Protein AF-E9HET6-F1 (afdb_monomer)

Solvent-accessible surface area (backbone atoms only — not comparable to full-atom values): 11158 Å² total; per-residue (Å²): 116,73,68,61,57,52,53,51,50,55,51,52,54,53,47,64,78,74,43,65,95,86,70,83,60,73,67,57,54,66,75,42,38,69,61,53,50,52,54,50,52,48,53,53,48,51,52,49,31,70,73,62,80,78,90,73,52,74,49,56,53,52,50,54,51,53,57,73,69,48,52,68,67,35,37,40,41,38,28,40,74,88,58,95,78,53,62,72,56,50,52,50,46,38,36,48,77,57,47,25,43,78,40,66,66,33,50,49,56,62,46,55,69,68,60,62,42,80,28,56,21,41,35,34,56,40,55,74,64,34,76,40,82,82,25,38,60,20,47,58,29,33,49,57,47,56,53,24,40,37,70,27,46,42,79,30,86,62,88,92,49,38,78,47,65,35,80,41,43,44,40,39,34,40,31,39,56,82,79,71,67,90,72,53,66,77,82,32,62,42,82,45,44,68,89,80,107

pLDDT: mean 85.09, std 13.13, range [46.31, 98.44]

Secondary structure (DSSP, 8-state):
-HHHHHHHHHHHHHHHHHS-TT--SHHHHHHSHHHHHHHHHHHHHHHHHHH------HHHHHHHHHHHS--TT-EEEEE-SS--SSHHHHHHHHHHHH-EEEE-S--HHHHHHH--TT-SEEEEEE-GGGGSTTHHHHHHHHHHHHHHHHTTEEEE-STT-EEEE-S---EEEEESS---GGGS-GGGEEEEETTT-

Foldseek 3Di:
DVVVVLLVVLLVVVCVVPDDPPDDDDVVCVVCVVVNVVSSVVSVLLVCLVPDDDDDDPLLVVVVVCLVVPDLQAEEEEEAQVDPLCPVVSVVCCVSHVQEDEDEQAAQVVCLVPDDLEGQEYEYEYEACLVDDPNVNSLLRVLVVLRCLSVQWGWDPPDPTGTGGHPHSRHYYYYHDDHDCVSDPVVHYDYDYSPVD

Mean predicted aligned error: 8.84 Å

Radius of gyration: 19.57 Å; Cα contacts (8 Å, |Δi|>4): 278; chains: 1; bounding box: 46×53×44 Å

Organism: Daphnia pulex (NCBI:txid6669)

Sequence (197 aa):
MKQGEQLLHAYEKVRSDTIPPNMTGNIDFMIYRERYQAVMNQALLENAKENYDLILHPWQKKVLNLLVDQGNRRVLWVWDYDGNSGKSELSKFLMMKRDFQLLSPGRTHDLCSIINPFAKGFIFDCARNSFSGSGIRRINAMYEILEDLKNKFLVSGKYKGCEKITLYNTVIVFANQLPNLDRLSLDRWDFFHTKLG

Nearest PDB structures (foldseek):
  8efy-assembly1_D  TM=5.143E-01  e=1.119E-03  Thermus thermophilus HB8
  6hyp-assembly1_A  TM=5.040E-01  e=8.115E-03  Saccharomyces cerevisiae
  8ptk-assembly1_f  TM=3.959E-01  e=6.739E-03  Homo sapiens
  7oar-assembly1_B  TM=4.556E-01  e=6.587E-01  Thermus oshimai
  7bil-assembly1_A  TM=3.995E-01  e=3.546E-01  Thermus oshimai JL-2

Structure (mmCIF, N/CA/C/O backbone):
data_AF-E9HET6-F1
#
_entry.id   AF-E9HET6-F1
#
loop_
_atom_site.group_PDB
_atom_site.id
_atom_site.type_symbol
_atom_site.label_atom_id
_atom_site.label_alt_id
_atom_site.label_comp_id
_atom_site.label_asym_id
_atom_site.label_entity_id
_atom_site.label_seq_id
_atom_site.pdbx_PDB_ins_code
_atom_site.Cartn_x
_atom_site.Cartn_y
_atom_site.Cartn_z
_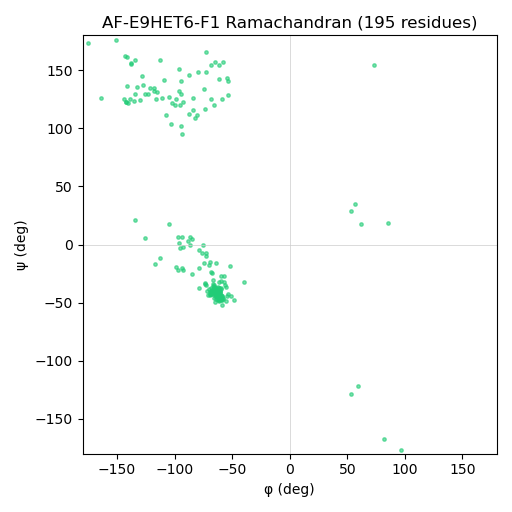atom_site.occupancy
_atom_site.B_iso_or_equiv
_atom_site.auth_seq_id
_atom_site.auth_comp_id
_atom_site.auth_asym_id
_atom_site.auth_atom_id
_atom_site.pdbx_PDB_model_num
ATOM 1 N N . MET A 1 1 ? -11.435 30.122 -10.054 1.00 47.03 1 MET A N 1
ATOM 2 C CA . MET A 1 1 ? -12.724 30.516 -9.441 1.00 47.03 1 MET A CA 1
ATOM 3 C C . MET A 1 1 ? -13.366 29.363 -8.668 1.00 47.03 1 MET A C 1
ATOM 5 O O . MET A 1 1 ? -13.474 29.504 -7.463 1.00 47.03 1 MET A O 1
ATOM 9 N N . LYS A 1 2 ? -13.635 28.193 -9.274 1.00 55.72 2 LYS A N 1
ATOM 10 C CA . LYS A 1 2 ? -14.336 27.061 -8.614 1.00 55.72 2 LYS A CA 1
ATOM 11 C C . LYS A 1 2 ? -13.718 26.517 -7.309 1.00 55.72 2 LYS A C 1
ATOM 13 O O . LYS A 1 2 ? -14.445 26.113 -6.413 1.00 55.72 2 LYS A O 1
ATOM 18 N N . GLN A 1 3 ? -12.390 26.504 -7.183 1.00 46.31 3 GLN A N 1
ATOM 19 C CA . GLN A 1 3 ? -11.716 25.915 -6.016 1.00 46.31 3 GLN A CA 1
ATOM 20 C C . GLN A 1 3 ? -11.863 26.778 -4.747 1.00 46.31 3 GLN A C 1
ATOM 22 O O . GLN A 1 3 ? -12.025 26.242 -3.661 1.00 46.31 3 GLN A O 1
ATOM 27 N N . GLY A 1 4 ? -11.871 28.112 -4.879 1.00 52.94 4 GLY A N 1
ATOM 28 C CA . GLY A 1 4 ? -12.039 29.026 -3.738 1.00 52.94 4 GLY A CA 1
ATOM 29 C C . GLY A 1 4 ? -13.451 28.991 -3.147 1.00 52.94 4 GLY A C 1
ATOM 30 O O . GLY A 1 4 ? -13.609 29.000 -1.932 1.00 52.94 4 GLY A O 1
ATOM 31 N N . GLU A 1 5 ? -14.466 28.869 -4.004 1.00 64.31 5 GLU A N 1
ATOM 32 C CA . GLU A 1 5 ? -15.874 28.755 -3.600 1.00 64.31 5 GLU A CA 1
ATOM 33 C C . GLU A 1 5 ? -16.154 27.433 -2.870 1.00 64.31 5 GLU A C 1
ATOM 35 O O . GLU A 1 5 ? -16.855 27.420 -1.863 1.00 64.31 5 GLU A O 1
ATOM 40 N N . GLN A 1 6 ? -15.547 26.327 -3.315 1.00 58.25 6 GLN A N 1
ATOM 41 C CA . GLN A 1 6 ? -15.666 25.027 -2.645 1.00 58.25 6 GLN A CA 1
ATOM 42 C C . GLN A 1 6 ? -15.002 25.010 -1.260 1.00 58.25 6 GLN A C 1
ATOM 44 O O . GLN A 1 6 ? -15.553 24.430 -0.325 1.00 58.25 6 GLN A O 1
ATOM 49 N N . LEU A 1 7 ? -13.849 25.670 -1.105 1.00 55.78 7 LEU A N 1
ATOM 50 C CA . LEU A 1 7 ? -13.169 25.790 0.191 1.00 55.78 7 LEU A CA 1
ATOM 51 C C . LEU A 1 7 ? -13.965 26.664 1.167 1.00 55.78 7 LEU A C 1
ATOM 53 O O . LEU A 1 7 ? -14.078 26.317 2.343 1.00 55.78 7 LEU A O 1
ATOM 57 N N . LEU A 1 8 ? -14.558 27.758 0.680 1.00 65.19 8 LEU A N 1
ATOM 58 C CA . LEU A 1 8 ? -15.444 28.607 1.477 1.00 65.19 8 LEU A CA 1
ATOM 59 C C . LEU A 1 8 ? -16.703 27.842 1.912 1.00 65.19 8 LEU A C 1
ATOM 61 O O . LEU A 1 8 ? -17.070 27.886 3.082 1.00 65.19 8 LEU A O 1
ATOM 65 N N . HIS A 1 9 ? -17.298 27.055 1.013 1.00 67.81 9 HIS A N 1
ATOM 66 C CA . HIS A 1 9 ? -18.464 26.229 1.323 1.00 67.81 9 HIS A CA 1
ATOM 67 C C . HIS A 1 9 ? -18.164 25.136 2.365 1.00 67.81 9 HIS A C 1
ATOM 69 O O . HIS A 1 9 ? -18.938 24.932 3.302 1.00 67.81 9 HIS A O 1
ATOM 75 N N . ALA A 1 10 ? -17.017 24.454 2.252 1.00 61.41 10 ALA A N 1
ATOM 76 C CA . ALA A 1 10 ? -16.576 23.477 3.248 1.00 61.41 10 ALA A CA 1
ATOM 77 C C . ALA A 1 10 ? -16.338 24.132 4.621 1.00 61.41 10 ALA A C 1
ATOM 79 O O . ALA A 1 10 ? -16.720 23.571 5.648 1.00 61.41 10 ALA A O 1
ATOM 80 N N . TYR A 1 11 ? -15.756 25.337 4.640 1.00 66.62 11 TYR A N 1
ATOM 81 C CA . TYR A 1 11 ? -15.575 26.133 5.854 1.00 66.62 11 TYR A CA 1
ATOM 82 C C . TYR A 1 11 ? -16.914 26.507 6.511 1.00 66.62 11 TYR A C 1
ATOM 84 O O . TYR A 1 11 ? -17.086 26.304 7.714 1.00 66.62 11 TYR A O 1
ATOM 92 N N . GLU A 1 12 ? -17.876 26.999 5.729 1.00 70.38 12 GLU A N 1
ATOM 93 C CA . GLU A 1 12 ? -19.199 27.402 6.218 1.00 70.38 12 GLU A CA 1
ATOM 94 C C . GLU A 1 12 ? -20.001 26.225 6.785 1.00 70.38 12 GLU A C 1
ATOM 96 O O . GLU A 1 12 ? -20.612 26.366 7.843 1.00 70.38 12 GLU A O 1
ATOM 101 N N . LYS A 1 13 ? -19.934 25.050 6.145 1.00 68.00 13 LYS A N 1
ATOM 102 C CA . LYS A 1 13 ? -20.611 23.830 6.612 1.00 68.00 13 LYS A CA 1
ATOM 103 C C . LYS A 1 13 ? -20.072 23.332 7.956 1.00 68.00 13 LYS A C 1
ATOM 105 O O . LYS A 1 13 ? -20.837 22.963 8.841 1.00 68.00 13 LYS A O 1
ATOM 110 N N . VAL A 1 14 ? -18.749 23.342 8.141 1.00 63.47 14 VAL A N 1
ATOM 111 C CA . VAL A 1 14 ? -18.151 22.973 9.438 1.00 63.47 14 VAL A CA 1
ATOM 112 C C . VAL A 1 14 ? -18.578 23.960 10.510 1.00 63.47 14 VAL A C 1
ATOM 114 O O . VAL A 1 14 ? -18.975 23.543 11.597 1.00 63.47 14 VAL A O 1
ATOM 117 N N . ARG A 1 15 ? -18.536 25.256 10.190 1.00 64.25 15 ARG A N 1
ATOM 118 C CA . ARG A 1 15 ? -18.934 26.319 11.106 1.00 64.25 15 ARG A CA 1
ATOM 119 C C . ARG A 1 15 ? -20.392 26.165 11.552 1.00 64.25 15 ARG A C 1
ATOM 121 O O . ARG A 1 15 ? -20.657 26.277 12.743 1.00 64.25 15 ARG A O 1
ATOM 128 N N . SER A 1 16 ? -21.317 25.861 10.639 1.00 67.25 16 SER A N 1
ATOM 129 C CA . SER A 1 16 ? -22.738 25.686 10.975 1.00 67.25 16 SER A CA 1
ATOM 130 C C . SER A 1 16 ? -23.024 24.445 11.823 1.00 67.25 16 SER A C 1
ATOM 132 O O . SER A 1 16 ? -23.869 24.505 12.710 1.00 67.25 16 SER A O 1
ATOM 134 N N . ASP A 1 17 ? -22.324 23.333 11.576 1.00 64.88 17 ASP A N 1
ATOM 135 C CA . ASP A 1 17 ? -22.573 22.063 12.275 1.00 64.88 17 ASP A CA 1
ATOM 136 C C . ASP A 1 17 ? -21.953 22.015 13.681 1.00 64.88 17 ASP A C 1
ATOM 138 O O . ASP A 1 17 ? -22.338 21.181 14.502 1.00 64.88 17 ASP A O 1
ATOM 142 N N . THR A 1 18 ? -20.957 22.862 13.964 1.00 58.03 18 THR A N 1
ATOM 143 C CA . THR A 1 18 ? -20.167 22.769 15.203 1.00 58.03 18 THR A CA 1
ATOM 144 C C . THR A 1 18 ? -20.283 23.971 16.126 1.00 58.03 18 THR A C 1
ATOM 146 O O . THR A 1 18 ? -19.960 23.835 17.307 1.00 58.03 18 THR A O 1
ATOM 149 N N . ILE A 1 19 ? -20.777 25.116 15.644 1.00 54.75 19 ILE A N 1
ATOM 150 C CA . ILE A 1 19 ? -20.776 26.363 16.408 1.00 54.75 19 ILE A CA 1
ATOM 151 C C . ILE A 1 19 ? -22.160 27.016 16.414 1.00 54.75 19 ILE A C 1
ATOM 153 O O . ILE A 1 19 ? -22.706 27.316 15.351 1.00 54.75 19 ILE A O 1
ATOM 157 N N . PRO A 1 20 ? -22.732 27.290 17.602 1.00 56.22 20 PRO A N 1
ATOM 158 C CA . PRO A 1 20 ? -23.945 28.086 17.731 1.00 56.22 20 PRO A CA 1
ATOM 159 C C . PRO A 1 20 ? -23.787 29.450 17.029 1.00 56.22 20 PRO A C 1
ATOM 161 O O . PRO A 1 20 ? -22.712 30.047 17.130 1.00 56.22 20 PRO A O 1
ATOM 164 N N . PRO A 1 21 ? -24.833 29.999 16.378 1.00 56.53 21 PRO A N 1
ATOM 165 C CA . PRO A 1 21 ? -24.760 31.219 15.549 1.00 56.53 21 PRO A CA 1
ATOM 166 C C . PRO A 1 21 ? -24.125 32.450 16.226 1.00 56.53 21 PRO A C 1
ATOM 168 O O . PRO A 1 21 ? -23.731 33.410 15.569 1.00 56.53 21 PRO A O 1
ATOM 171 N N . ASN A 1 22 ? -24.059 32.421 17.552 1.00 56.66 22 ASN A N 1
ATOM 172 C CA . ASN A 1 22 ? -23.651 33.463 18.478 1.00 56.66 22 ASN A CA 1
ATOM 173 C C . ASN A 1 22 ? -22.176 33.400 18.932 1.00 56.66 22 ASN A C 1
ATOM 175 O O . ASN A 1 22 ? -21.766 34.270 19.698 1.00 56.66 22 ASN A O 1
ATOM 179 N N . MET A 1 23 ? -21.354 32.450 18.462 1.00 53.19 23 MET A N 1
ATOM 180 C CA . MET A 1 23 ? -19.889 32.555 18.582 1.00 53.19 23 MET A CA 1
ATOM 181 C C . MET A 1 23 ? -19.281 33.054 17.263 1.00 53.19 23 MET A C 1
ATOM 183 O O . MET A 1 23 ? -19.421 32.434 16.209 1.00 53.19 23 MET A O 1
ATOM 187 N N . THR A 1 24 ? -18.595 34.198 17.305 1.00 53.47 24 THR A N 1
ATOM 188 C CA . THR A 1 24 ? -17.967 34.818 16.128 1.00 53.47 24 THR A CA 1
ATOM 189 C C . THR A 1 24 ? -16.461 34.989 16.305 1.00 53.47 24 THR A C 1
ATOM 191 O O . THR A 1 24 ? -16.015 35.554 17.301 1.00 53.47 24 THR A O 1
ATOM 194 N N . GLY A 1 25 ? -15.687 34.624 15.278 1.00 62.06 25 GLY A N 1
ATOM 195 C CA . GLY A 1 25 ? -14.307 35.089 15.085 1.00 62.06 25 GLY A CA 1
ATOM 196 C C . GLY A 1 25 ? -13.188 34.164 15.587 1.00 62.06 25 GLY A C 1
ATOM 197 O O . GLY A 1 25 ? -13.426 33.055 16.050 1.00 62.06 25 GLY A O 1
ATOM 198 N N . ASN A 1 26 ? -11.946 34.657 15.455 1.00 56.97 26 ASN A N 1
ATOM 199 C CA . ASN A 1 26 ? -10.644 33.970 15.596 1.00 56.97 26 ASN A CA 1
ATOM 200 C C . ASN A 1 26 ? -10.504 32.931 16.729 1.00 56.97 26 ASN A C 1
ATOM 202 O O . ASN A 1 26 ? -9.765 31.963 16.564 1.00 56.97 26 ASN A O 1
ATOM 206 N N . ILE A 1 27 ? -11.185 33.112 17.863 1.00 59.16 27 ILE A N 1
ATOM 207 C CA . ILE A 1 27 ? -11.117 32.199 19.019 1.00 59.16 27 ILE A CA 1
ATOM 208 C C . ILE A 1 27 ? -11.674 30.817 18.660 1.00 59.16 27 ILE A C 1
ATOM 210 O O . ILE A 1 27 ? -11.118 29.795 19.049 1.00 59.16 27 ILE A O 1
ATOM 214 N N . ASP A 1 28 ? -12.727 30.786 17.855 1.00 62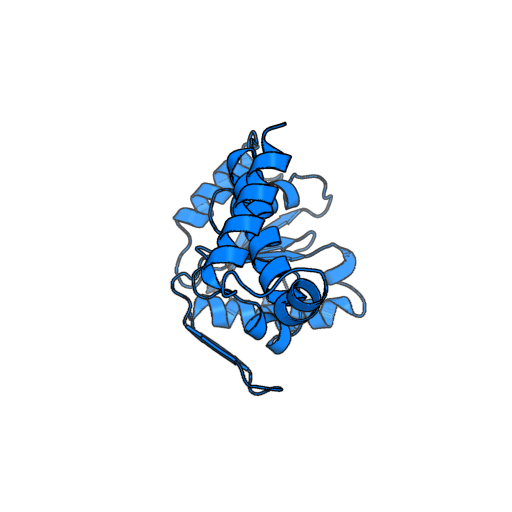.28 28 ASP A N 1
ATOM 215 C CA . ASP A 1 28 ? -13.378 29.557 17.432 1.00 62.28 28 ASP A CA 1
ATOM 216 C C . ASP A 1 28 ? -12.491 28.722 16.491 1.00 62.28 28 ASP A C 1
ATOM 218 O O . ASP A 1 28 ? -12.285 27.520 16.676 1.00 62.28 28 ASP A O 1
ATOM 222 N N . PHE A 1 29 ? -11.832 29.400 15.548 1.00 61.53 29 PHE A N 1
ATOM 223 C CA . PHE A 1 29 ? -10.811 28.782 14.706 1.00 61.53 29 PHE A CA 1
ATOM 224 C C . PHE A 1 29 ? -9.645 28.229 15.533 1.00 61.53 29 PHE A C 1
ATOM 226 O O . PHE A 1 29 ? -9.115 27.174 15.198 1.00 61.53 29 PHE A O 1
ATOM 233 N N . MET A 1 30 ? -9.240 28.909 16.612 1.00 64.25 30 MET A N 1
ATOM 234 C CA . MET A 1 30 ? -8.170 28.432 17.493 1.00 64.25 30 MET A CA 1
ATOM 235 C C . MET A 1 30 ? -8.580 27.189 18.291 1.00 64.25 30 MET A C 1
ATOM 237 O O . MET A 1 30 ? -7.770 26.272 18.409 1.00 64.25 30 MET A O 1
ATOM 241 N N . ILE A 1 31 ? -9.816 27.136 18.797 1.00 71.25 31 ILE A N 1
ATOM 242 C CA . ILE A 1 31 ? -10.327 26.000 19.581 1.00 71.25 31 ILE A CA 1
ATOM 243 C C . ILE A 1 31 ? -10.510 24.758 18.700 1.00 71.25 31 ILE A C 1
ATOM 245 O O . ILE A 1 31 ? -10.117 23.662 19.093 1.00 71.25 31 ILE A O 1
ATOM 249 N N . TYR A 1 32 ? -11.047 24.913 17.488 1.00 72.69 32 TYR A N 1
ATOM 250 C CA . TYR A 1 32 ? -11.360 23.783 16.602 1.00 72.69 32 TYR A CA 1
ATOM 251 C C . TYR A 1 32 ? -10.378 23.612 15.441 1.00 72.69 32 TYR A C 1
ATOM 253 O O . TYR A 1 32 ? -10.682 22.925 14.462 1.00 72.69 32 TYR A O 1
ATOM 261 N N . ARG A 1 33 ? -9.190 24.219 15.536 1.00 75.25 33 ARG A N 1
ATOM 262 C CA . ARG A 1 33 ? -8.205 24.308 14.449 1.00 75.25 33 ARG A CA 1
ATOM 263 C C . ARG A 1 33 ? -7.937 22.974 13.760 1.00 75.25 33 ARG A C 1
ATOM 265 O O . ARG A 1 33 ? -7.953 22.909 12.536 1.00 75.25 33 ARG A O 1
ATOM 272 N N . GLU A 1 34 ? -7.703 21.918 14.534 1.00 73.44 34 GLU A N 1
ATOM 273 C CA . GLU A 1 34 ? -7.386 20.587 14.002 1.00 73.44 34 GLU A CA 1
ATOM 274 C C . GLU A 1 34 ? -8.556 19.989 13.215 1.00 73.44 34 GLU A C 1
ATOM 276 O O . GLU A 1 34 ? -8.362 19.426 12.138 1.00 73.44 34 GLU A O 1
ATOM 281 N N . ARG A 1 35 ? -9.789 20.167 13.704 1.00 71.19 35 ARG A N 1
ATOM 282 C CA . ARG A 1 35 ? -11.001 19.683 13.034 1.00 71.19 35 ARG A CA 1
ATOM 283 C C . ARG A 1 35 ? -11.261 20.458 11.744 1.00 71.19 35 ARG A C 1
ATOM 285 O O . ARG A 1 35 ? -11.544 19.845 10.717 1.00 71.19 35 ARG A O 1
ATOM 292 N N . TYR A 1 36 ? -11.091 21.780 11.777 1.00 70.19 36 TYR A N 1
ATOM 293 C CA . TYR A 1 36 ? -11.155 22.622 10.582 1.00 70.19 36 TYR A CA 1
ATOM 294 C C . TYR A 1 36 ? -10.108 22.210 9.545 1.00 70.19 36 TYR A C 1
ATOM 296 O O . TYR A 1 36 ? -10.438 22.037 8.374 1.00 70.19 36 TYR A O 1
ATOM 304 N N . GLN A 1 37 ? -8.859 22.001 9.969 1.00 74.50 37 GLN A N 1
ATOM 305 C CA . GLN A 1 37 ? -7.787 21.535 9.091 1.00 74.50 37 GLN A CA 1
ATOM 306 C C . GLN A 1 37 ? -8.103 20.164 8.488 1.00 74.50 37 GLN A C 1
ATOM 308 O O . GLN A 1 37 ? -7.892 19.975 7.294 1.00 74.50 37 GLN A O 1
ATOM 313 N N . ALA A 1 38 ? -8.637 19.226 9.273 1.00 73.88 38 ALA A N 1
ATOM 314 C CA . ALA A 1 38 ? -8.995 17.898 8.788 1.00 73.88 38 ALA A CA 1
ATOM 315 C C . ALA A 1 38 ? -10.072 17.955 7.693 1.00 73.88 38 ALA A C 1
ATOM 317 O O . ALA A 1 38 ? -9.880 17.376 6.625 1.00 73.88 38 ALA A O 1
ATOM 318 N N . VAL A 1 39 ? -11.161 18.699 7.916 1.00 75.44 39 VAL A N 1
ATOM 319 C CA . VAL A 1 39 ? -12.237 18.827 6.919 1.00 75.44 39 VAL A CA 1
ATOM 320 C C . VAL A 1 39 ? -11.765 19.589 5.683 1.00 75.44 39 VAL A C 1
ATOM 322 O O . VAL A 1 39 ? -12.062 19.183 4.563 1.00 75.44 39 VAL A O 1
ATOM 325 N N . MET A 1 40 ? -10.975 20.650 5.860 1.00 73.25 40 MET A N 1
ATOM 326 C CA . MET A 1 40 ? -10.415 21.404 4.738 1.00 73.25 40 MET A CA 1
ATOM 327 C C . MET A 1 40 ? -9.483 20.537 3.884 1.00 73.25 40 MET A C 1
ATOM 329 O O . MET A 1 40 ? -9.594 20.521 2.660 1.00 73.25 40 MET A O 1
ATOM 333 N N . ASN A 1 41 ? -8.597 19.769 4.522 1.00 76.44 41 ASN A N 1
ATOM 334 C CA . ASN A 1 41 ? -7.722 18.825 3.832 1.00 76.44 41 ASN A CA 1
ATOM 335 C C . ASN A 1 41 ? -8.526 17.746 3.101 1.00 76.44 41 ASN A C 1
ATOM 337 O O . ASN A 1 41 ? -8.150 17.352 1.999 1.00 76.44 41 ASN A O 1
ATOM 341 N N . GLN A 1 42 ? -9.637 17.290 3.684 1.00 77.31 42 GLN A N 1
ATOM 342 C CA . GLN A 1 42 ? -10.528 16.335 3.042 1.00 77.31 42 GLN A CA 1
ATOM 343 C C . GLN A 1 42 ? -11.212 16.931 1.803 1.00 77.31 42 GLN A C 1
ATOM 345 O O . GLN A 1 42 ? -11.173 16.305 0.748 1.00 77.31 42 GLN A O 1
ATOM 350 N N . ALA A 1 43 ? -11.740 18.154 1.881 1.00 74.62 43 ALA A N 1
ATOM 351 C CA . ALA A 1 43 ? -12.341 18.842 0.735 1.00 74.62 43 ALA A CA 1
ATOM 352 C C . ALA A 1 43 ? -11.316 19.117 -0.384 1.00 74.62 43 ALA A C 1
ATOM 354 O O . ALA A 1 43 ? -11.598 18.904 -1.563 1.00 74.62 43 ALA A O 1
ATOM 355 N N . LEU A 1 44 ? -10.095 19.535 -0.023 1.00 75.19 44 LEU A N 1
ATOM 356 C CA . LEU A 1 44 ? -8.980 19.689 -0.966 1.00 75.19 44 LEU A CA 1
ATOM 357 C C . LEU A 1 44 ? -8.638 18.365 -1.652 1.00 75.19 44 LEU A C 1
ATOM 359 O O . LEU A 1 44 ? -8.416 18.336 -2.863 1.00 75.19 44 LEU A O 1
ATOM 363 N N . LEU A 1 45 ? -8.604 17.272 -0.886 1.00 77.62 45 LEU A N 1
ATOM 364 C CA . LEU A 1 45 ? -8.348 15.943 -1.419 1.00 77.62 45 LEU A CA 1
ATOM 365 C C . LEU A 1 45 ? -9.467 15.513 -2.371 1.00 77.62 45 LEU A C 1
ATOM 367 O O . LEU A 1 45 ? -9.161 15.057 -3.464 1.00 77.62 45 LEU A O 1
ATOM 371 N N . GLU A 1 46 ? -10.735 15.687 -2.005 1.00 79.12 46 GLU A N 1
ATOM 372 C CA . GLU A 1 46 ? -11.893 15.362 -2.849 1.00 79.12 46 GLU A CA 1
ATOM 373 C C . GLU A 1 46 ? -11.874 16.149 -4.168 1.00 79.12 46 GLU A C 1
ATOM 375 O O . GLU A 1 46 ? -11.974 15.551 -5.239 1.00 79.12 46 GLU A O 1
ATOM 380 N N . ASN A 1 47 ? -11.605 17.457 -4.125 1.00 76.50 47 ASN A N 1
ATOM 381 C CA . ASN A 1 47 ? -11.437 18.261 -5.337 1.00 76.50 47 ASN A CA 1
ATOM 382 C C . ASN A 1 47 ? -10.252 17.778 -6.197 1.00 76.50 47 ASN A C 1
ATOM 384 O O . ASN A 1 47 ? -10.357 17.696 -7.425 1.00 76.50 47 ASN A O 1
ATOM 388 N N . ALA A 1 48 ? -9.124 17.424 -5.572 1.00 77.50 48 ALA A N 1
ATOM 389 C CA . ALA A 1 48 ? -7.982 16.862 -6.286 1.00 77.50 48 ALA A CA 1
ATOM 390 C C . ALA A 1 48 ? -8.328 15.505 -6.921 1.00 77.50 48 ALA A C 1
ATOM 392 O O . ALA A 1 48 ? -7.930 15.251 -8.056 1.00 77.50 48 ALA A O 1
ATOM 393 N N . LYS A 1 49 ? -9.106 14.658 -6.232 1.00 79.81 49 LYS A N 1
ATOM 394 C CA . LYS A 1 49 ? -9.606 13.383 -6.762 1.00 79.81 49 LYS A CA 1
ATOM 395 C C . LYS A 1 49 ? -10.479 13.596 -7.990 1.00 79.81 49 LYS A C 1
ATOM 397 O O . LYS A 1 49 ? -10.285 12.890 -8.978 1.00 79.81 49 LYS A O 1
ATOM 402 N N . GLU A 1 50 ? -11.410 14.547 -7.960 1.00 78.44 50 GLU A N 1
ATOM 403 C CA . GLU A 1 50 ? -12.305 14.845 -9.086 1.00 78.44 50 GLU A CA 1
ATOM 404 C C . GLU A 1 50 ? -11.520 15.251 -10.339 1.00 78.44 50 GLU A C 1
ATOM 406 O O . GLU A 1 50 ? -11.721 14.668 -11.405 1.00 78.44 50 GLU A O 1
ATOM 411 N N . ASN A 1 51 ? -10.557 16.164 -10.192 1.00 76.94 51 ASN A N 1
ATOM 412 C CA . ASN A 1 51 ? -9.816 16.753 -11.312 1.00 76.94 51 ASN A CA 1
ATOM 413 C C . ASN A 1 51 ? -8.580 15.950 -11.758 1.00 76.94 51 ASN A C 1
ATOM 415 O O . ASN A 1 51 ? -7.884 16.360 -12.684 1.00 76.94 51 ASN A O 1
ATOM 419 N N . TYR A 1 52 ? -8.273 14.824 -11.108 1.00 78.75 52 TYR A N 1
ATOM 420 C CA . TYR A 1 52 ? -7.121 14.005 -11.479 1.00 78.75 52 TYR A CA 1
ATOM 421 C C . TYR A 1 52 ? -7.398 13.244 -12.783 1.00 78.75 52 TYR A C 1
ATOM 423 O O . TYR A 1 52 ? -8.280 12.389 -12.815 1.00 78.75 52 TYR A O 1
ATOM 431 N N . ASP A 1 53 ? -6.638 13.515 -13.839 1.00 79.12 53 ASP A N 1
ATOM 432 C CA . ASP A 1 53 ? -6.666 12.738 -15.079 1.00 79.12 53 ASP A CA 1
ATOM 433 C C . ASP A 1 53 ? -5.259 12.209 -15.373 1.00 79.12 53 ASP A C 1
ATOM 435 O O . ASP A 1 53 ? -4.276 12.947 -15.281 1.00 79.12 53 ASP A O 1
ATOM 439 N N . LEU A 1 54 ? -5.147 10.908 -15.642 1.00 82.69 54 LEU A N 1
ATOM 440 C CA . LEU A 1 54 ? -3.867 10.240 -15.871 1.00 82.69 54 LEU A CA 1
ATOM 441 C C . LEU A 1 54 ? -4.012 9.188 -16.967 1.00 82.69 54 LEU A C 1
ATOM 443 O O . LEU A 1 54 ? -4.767 8.221 -16.836 1.00 82.69 54 LEU A O 1
ATOM 447 N N . ILE A 1 55 ? -3.197 9.329 -18.010 1.00 88.38 55 ILE A N 1
ATOM 448 C CA . ILE A 1 55 ? -3.047 8.312 -19.047 1.00 88.38 55 ILE A CA 1
ATOM 449 C C . ILE A 1 55 ? -2.067 7.254 -18.541 1.00 88.38 55 ILE A C 1
ATOM 451 O O . ILE A 1 55 ? -0.868 7.494 -18.436 1.00 88.38 55 ILE A O 1
ATOM 455 N N . LEU A 1 56 ? -2.589 6.068 -18.236 1.00 90.31 56 LEU A N 1
ATOM 456 C CA . LEU A 1 56 ? -1.784 4.975 -17.699 1.00 90.31 56 LEU A CA 1
ATOM 457 C C . LEU A 1 56 ? -0.895 4.327 -18.765 1.00 90.31 56 LEU A C 1
ATOM 459 O O . LEU A 1 56 ? -1.370 3.925 -19.835 1.00 90.31 56 LEU A O 1
ATOM 463 N N . HIS A 1 57 ? 0.371 4.113 -18.415 1.00 91.38 57 HIS A N 1
ATOM 464 C CA . HIS A 1 57 ? 1.297 3.286 -19.178 1.00 91.38 57 HIS A CA 1
ATOM 465 C C . HIS A 1 57 ? 0.806 1.829 -19.273 1.00 91.38 57 HIS A C 1
ATOM 467 O O . HIS A 1 57 ? 0.108 1.341 -18.377 1.00 91.38 57 HIS A O 1
ATOM 473 N N . PRO A 1 58 ? 1.210 1.075 -20.314 1.00 93.81 58 PRO A N 1
ATOM 474 C CA . PRO A 1 58 ? 0.792 -0.318 -20.486 1.00 93.81 58 PRO A CA 1
ATOM 475 C C . PRO A 1 58 ? 1.068 -1.208 -19.267 1.00 93.81 58 PRO A C 1
ATOM 477 O O . PRO A 1 58 ? 0.202 -1.974 -18.850 1.00 93.81 58 PRO A O 1
ATOM 480 N N . TRP A 1 59 ? 2.246 -1.072 -18.651 1.00 94.69 59 TRP A N 1
ATOM 481 C CA . TRP A 1 59 ? 2.609 -1.851 -17.466 1.00 94.69 59 TRP A CA 1
ATOM 482 C C . TRP A 1 59 ? 1.744 -1.485 -16.248 1.00 94.69 59 TRP A C 1
ATOM 484 O O . TRP A 1 59 ? 1.366 -2.366 -15.481 1.00 94.69 59 TRP A O 1
ATOM 494 N N . GLN A 1 60 ? 1.360 -0.210 -16.095 1.00 95.38 60 GLN A N 1
ATOM 495 C CA . GLN A 1 60 ? 0.487 0.233 -15.003 1.00 95.38 60 GLN A CA 1
ATOM 496 C C . GLN A 1 60 ? -0.896 -0.414 -15.128 1.00 95.38 60 GLN A C 1
ATOM 498 O O . GLN A 1 60 ? -1.452 -0.857 -14.129 1.00 95.38 60 GLN A O 1
ATOM 503 N N . LYS A 1 61 ? -1.427 -0.549 -16.354 1.00 94.56 61 LYS A N 1
ATOM 504 C CA . LYS A 1 61 ? -2.685 -1.273 -16.611 1.00 94.56 61 LYS A CA 1
ATOM 505 C C . LYS A 1 61 ? -2.586 -2.751 -16.224 1.00 94.56 61 LYS A C 1
ATOM 507 O O . LYS A 1 61 ? -3.498 -3.261 -15.583 1.00 94.56 61 LYS A O 1
ATOM 512 N N . LYS A 1 62 ? -1.473 -3.421 -16.553 1.00 95.94 62 LYS A N 1
ATOM 513 C CA . LYS A 1 62 ? -1.220 -4.806 -16.111 1.00 95.94 62 LYS A CA 1
ATOM 514 C C . LYS A 1 62 ? -1.238 -4.910 -14.583 1.00 95.94 62 LYS A C 1
ATOM 516 O O . LYS A 1 62 ? -1.928 -5.766 -14.043 1.00 95.94 62 LYS A O 1
ATOM 521 N N . VAL A 1 63 ? -0.548 -4.001 -13.893 1.00 97.00 63 VAL A N 1
ATOM 522 C CA . VAL A 1 63 ? -0.535 -3.947 -12.422 1.00 97.00 63 VAL A CA 1
ATOM 523 C C . VAL A 1 63 ? -1.933 -3.723 -11.848 1.00 97.00 63 VAL A C 1
ATOM 525 O O . VAL A 1 63 ? -2.279 -4.365 -10.864 1.00 97.00 63 VAL A O 1
ATOM 528 N N . LEU A 1 64 ? -2.764 -2.873 -12.459 1.00 95.88 64 LEU A N 1
ATOM 529 C CA . LEU A 1 64 ? -4.150 -2.704 -12.012 1.00 95.88 64 LEU A CA 1
ATOM 530 C C . LEU A 1 64 ? -4.954 -4.005 -12.094 1.00 95.88 64 LEU A C 1
ATOM 532 O O . LEU A 1 64 ? -5.689 -4.302 -11.158 1.00 95.88 64 LEU A O 1
ATOM 536 N N . ASN A 1 65 ? -4.786 -4.789 -13.160 1.00 95.44 65 ASN A N 1
ATOM 537 C CA . ASN A 1 65 ? -5.446 -6.092 -13.275 1.00 95.44 65 ASN A CA 1
ATOM 538 C C . ASN A 1 65 ? -4.940 -7.061 -12.194 1.00 95.44 65 ASN A C 1
ATOM 540 O O . ASN A 1 65 ? -5.743 -7.673 -11.500 1.00 95.44 65 ASN A O 1
ATOM 544 N N . LEU A 1 66 ? -3.623 -7.106 -11.959 1.00 96.62 66 LEU A N 1
ATOM 545 C CA . LEU A 1 66 ? -3.035 -7.916 -10.885 1.00 96.62 66 LEU A CA 1
ATOM 546 C C . LEU A 1 66 ? -3.552 -7.531 -9.491 1.00 96.62 66 LEU A C 1
ATOM 548 O O . LEU A 1 66 ? -3.631 -8.386 -8.617 1.00 96.62 66 LEU A O 1
ATOM 552 N N . LEU A 1 67 ? -3.898 -6.259 -9.261 1.00 96.56 67 LEU A N 1
ATOM 553 C CA . LEU A 1 67 ? -4.488 -5.817 -7.994 1.00 96.56 67 LEU A CA 1
ATOM 554 C C . LEU A 1 67 ? -5.942 -6.248 -7.823 1.00 96.56 67 LEU A C 1
ATOM 556 O O . LEU A 1 67 ? -6.352 -6.505 -6.693 1.00 96.56 67 LEU A O 1
ATOM 560 N N . VAL A 1 68 ? -6.708 -6.310 -8.914 1.00 93.31 68 VAL A N 1
ATOM 561 C CA . VAL A 1 68 ? -8.086 -6.824 -8.902 1.00 93.31 68 VAL A CA 1
ATOM 562 C C . VAL A 1 68 ? -8.084 -8.319 -8.592 1.00 93.31 6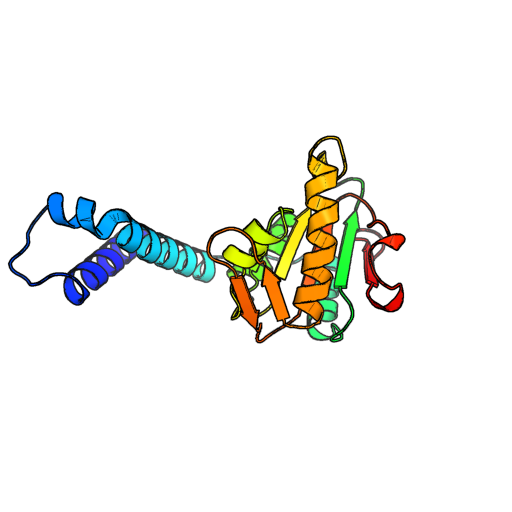8 VAL A C 1
ATOM 564 O O . VAL A 1 68 ? -8.855 -8.763 -7.746 1.00 93.31 68 VAL A O 1
ATOM 567 N N . ASP A 1 69 ? -7.160 -9.061 -9.201 1.00 93.06 69 ASP A N 1
ATOM 568 C CA . ASP A 1 69 ? -7.033 -10.513 -9.033 1.00 93.06 69 ASP A CA 1
ATOM 569 C C . ASP A 1 69 ? -6.168 -10.909 -7.823 1.00 93.06 69 ASP A C 1
ATOM 571 O O . ASP A 1 69 ? -5.850 -12.086 -7.624 1.00 93.06 69 ASP A O 1
ATOM 575 N N . GLN A 1 70 ? -5.751 -9.939 -7.002 1.00 95.69 70 GLN A N 1
ATOM 576 C CA . GLN A 1 70 ? -4.817 -10.196 -5.916 1.00 95.69 70 GLN A CA 1
ATOM 577 C C . GLN A 1 70 ? -5.441 -11.116 -4.860 1.00 95.69 70 GLN A C 1
ATOM 579 O O . GLN A 1 70 ? -6.412 -10.771 -4.188 1.00 95.69 70 GLN A O 1
ATOM 584 N N . GLY A 1 71 ? -4.815 -12.274 -4.650 1.00 91.44 71 GLY A N 1
ATOM 585 C CA . GLY A 1 71 ? -5.237 -13.220 -3.625 1.00 91.44 71 GLY A CA 1
ATOM 586 C C . GLY A 1 71 ? -5.078 -12.685 -2.195 1.00 91.44 71 GLY A C 1
ATOM 587 O O . GLY A 1 71 ? -4.222 -11.848 -1.894 1.00 91.44 71 GLY A O 1
ATOM 588 N N . ASN A 1 72 ? -5.846 -13.261 -1.265 1.00 92.81 72 ASN A N 1
ATOM 589 C CA . ASN A 1 72 ? -5.875 -12.847 0.145 1.00 92.81 72 ASN A CA 1
ATOM 590 C C . ASN A 1 72 ? -4.510 -12.900 0.854 1.00 92.81 72 ASN A C 1
ATOM 592 O O . ASN A 1 72 ? -4.289 -12.158 1.805 1.00 92.81 72 ASN A O 1
ATOM 596 N N . ARG A 1 73 ? -3.595 -13.773 0.410 1.00 94.69 73 ARG A N 1
ATOM 597 C CA . ARG A 1 73 ? -2.286 -13.984 1.053 1.00 94.69 73 ARG A CA 1
ATOM 598 C C . ARG A 1 73 ? -1.143 -13.198 0.413 1.00 94.69 73 ARG A C 1
ATOM 600 O O . ARG A 1 73 ? -0.142 -12.960 1.083 1.00 94.69 73 ARG A O 1
ATOM 607 N N . ARG A 1 74 ? -1.286 -12.793 -0.852 1.00 96.69 74 ARG A N 1
ATOM 608 C CA . ARG A 1 74 ? -0.172 -12.300 -1.673 1.00 96.69 74 ARG A CA 1
ATOM 609 C C . ARG A 1 74 ? -0.068 -10.788 -1.680 1.00 96.69 74 ARG A C 1
ATOM 611 O O . ARG A 1 74 ? -1.059 -10.101 -1.904 1.00 96.69 74 ARG A O 1
ATOM 618 N N . VAL A 1 75 ? 1.131 -10.273 -1.469 1.00 97.75 75 VAL A N 1
ATOM 619 C CA . VAL A 1 75 ? 1.516 -8.874 -1.634 1.00 97.75 75 VAL A CA 1
ATOM 620 C C . VAL A 1 75 ? 2.110 -8.705 -3.028 1.00 97.75 75 VAL A C 1
ATOM 622 O O . VAL A 1 75 ? 3.018 -9.444 -3.405 1.00 97.75 75 VAL A O 1
ATOM 625 N N . LEU A 1 76 ? 1.627 -7.712 -3.777 1.00 98.25 76 LEU A N 1
ATOM 626 C CA . LEU A 1 76 ? 2.203 -7.373 -5.076 1.00 98.25 76 LEU A CA 1
ATOM 627 C C . LEU A 1 76 ? 3.400 -6.440 -4.879 1.00 98.25 76 LEU A C 1
ATOM 629 O O . LEU A 1 76 ? 3.245 -5.307 -4.424 1.00 98.25 76 LEU A O 1
ATOM 633 N N . TRP A 1 77 ? 4.590 -6.903 -5.244 1.00 97.75 77 TRP A N 1
ATOM 634 C CA . TRP A 1 77 ? 5.827 -6.136 -5.193 1.00 97.75 77 TRP A CA 1
ATOM 635 C C . TRP A 1 77 ? 6.225 -5.664 -6.592 1.00 97.75 77 TRP A C 1
ATOM 637 O O . TRP A 1 77 ? 6.743 -6.425 -7.414 1.00 97.75 77 TRP A O 1
ATOM 647 N N . VAL A 1 78 ? 5.992 -4.382 -6.860 1.00 97.44 78 VAL A N 1
ATOM 648 C CA . VAL A 1 78 ? 6.350 -3.726 -8.117 1.00 97.44 78 VAL A CA 1
ATOM 649 C C . VAL A 1 78 ? 7.700 -3.037 -7.970 1.00 97.44 78 VAL A C 1
ATOM 651 O O . VAL A 1 78 ? 7.858 -2.122 -7.156 1.00 97.44 78 VAL A O 1
ATOM 654 N N . TRP A 1 79 ? 8.676 -3.425 -8.788 1.00 95.19 79 TRP A N 1
ATOM 655 C CA . TRP A 1 79 ? 10.039 -2.921 -8.646 1.00 95.19 79 TRP A CA 1
ATOM 656 C C . TRP A 1 79 ? 10.728 -2.571 -9.967 1.00 95.19 79 TRP A C 1
ATOM 658 O O . TRP A 1 79 ? 10.338 -3.032 -11.038 1.00 95.19 79 TRP A O 1
ATOM 668 N N . ASP A 1 80 ? 11.723 -1.685 -9.864 1.00 92.81 80 ASP A N 1
ATOM 669 C CA . ASP A 1 80 ? 12.619 -1.269 -10.954 1.00 92.81 80 ASP A CA 1
ATOM 670 C C . ASP A 1 80 ? 13.850 -0.563 -10.380 1.00 92.81 80 ASP A C 1
ATOM 672 O O . ASP A 1 80 ? 13.696 0.413 -9.640 1.00 92.81 80 ASP A O 1
ATOM 676 N N . TYR A 1 81 ? 15.046 -1.022 -10.738 1.00 88.25 81 TYR A N 1
ATOM 677 C CA . TYR A 1 81 ? 16.304 -0.460 -10.251 1.00 88.25 81 TYR A CA 1
ATOM 678 C C . TYR A 1 81 ? 16.561 0.974 -10.737 1.00 88.25 81 TYR A C 1
ATOM 680 O O . TYR A 1 81 ? 16.993 1.829 -9.952 1.00 88.25 81 TYR A O 1
ATOM 688 N N . ASP A 1 82 ? 16.258 1.257 -12.004 1.00 87.12 82 ASP A N 1
ATOM 689 C CA . ASP A 1 82 ? 16.664 2.498 -12.670 1.00 87.12 82 ASP A CA 1
ATOM 690 C C . ASP A 1 82 ? 15.837 3.694 -12.185 1.00 87.12 82 ASP A C 1
ATOM 692 O O . ASP A 1 82 ? 16.349 4.806 -12.032 1.00 87.12 82 ASP A O 1
ATOM 696 N N . GLY A 1 83 ? 14.568 3.446 -11.853 1.00 85.50 83 GLY A N 1
ATOM 697 C CA . GLY A 1 83 ? 13.607 4.479 -11.481 1.00 85.50 83 GLY A CA 1
ATOM 698 C C . GLY A 1 83 ? 12.979 5.163 -12.699 1.00 85.50 83 GLY A C 1
ATOM 699 O O . GLY A 1 83 ? 13.051 4.668 -13.819 1.00 85.50 83 GLY A O 1
ATOM 700 N N . ASN A 1 84 ? 12.301 6.291 -12.460 1.00 86.19 84 ASN A N 1
ATOM 701 C CA . ASN A 1 84 ? 11.579 7.066 -13.483 1.00 86.19 84 ASN A CA 1
ATOM 702 C C . ASN A 1 84 ? 10.569 6.258 -14.331 1.00 86.19 84 ASN A C 1
ATOM 704 O O . ASN A 1 84 ? 10.301 6.572 -15.483 1.00 86.19 84 ASN A O 1
ATOM 708 N N . SER A 1 85 ? 9.999 5.197 -13.763 1.00 88.44 85 SER A N 1
ATOM 709 C CA . SER A 1 85 ? 9.082 4.303 -14.476 1.00 88.44 85 SER A CA 1
ATOM 710 C C . SER A 1 85 ? 7.604 4.672 -14.336 1.00 88.44 85 SER A C 1
ATOM 712 O O . SER A 1 85 ? 6.756 3.982 -14.894 1.00 88.44 85 SER A O 1
ATOM 714 N N . GLY A 1 86 ? 7.281 5.716 -13.562 1.00 90.38 86 GLY A N 1
ATOM 715 C CA . GLY A 1 86 ? 5.900 6.108 -13.252 1.00 90.38 86 GLY A CA 1
ATOM 716 C C . GLY A 1 86 ? 5.278 5.370 -12.054 1.00 90.38 86 GLY A C 1
ATOM 717 O O . GLY A 1 86 ? 4.058 5.354 -11.908 1.00 90.38 86 GLY A O 1
ATOM 718 N N . LYS A 1 87 ? 6.077 4.740 -11.173 1.00 93.44 87 LYS A N 1
ATOM 719 C CA . LYS A 1 87 ? 5.566 4.080 -9.946 1.00 93.44 87 LYS A CA 1
ATOM 720 C C . LYS A 1 87 ? 4.814 5.053 -9.036 1.00 93.44 87 LYS A C 1
ATOM 722 O O . LYS A 1 87 ? 3.662 4.808 -8.703 1.00 93.44 87 LYS A O 1
ATOM 727 N N . SER A 1 88 ? 5.426 6.190 -8.705 1.00 92.00 88 SER A N 1
ATOM 728 C CA . SER A 1 88 ? 4.796 7.190 -7.834 1.00 92.00 88 SER A CA 1
ATOM 729 C C . SER A 1 88 ? 3.577 7.866 -8.478 1.00 92.00 88 SER A C 1
ATOM 731 O O . SER A 1 88 ? 2.689 8.324 -7.764 1.00 92.00 88 SER A O 1
ATOM 733 N N . GLU A 1 89 ? 3.489 7.911 -9.811 1.00 92.88 89 GLU A N 1
ATOM 734 C CA . GLU A 1 89 ? 2.273 8.354 -10.510 1.00 92.88 89 GLU A CA 1
ATOM 735 C C . GLU A 1 89 ? 1.142 7.341 -10.344 1.00 92.88 89 GLU A C 1
ATOM 737 O O . GLU A 1 89 ? 0.027 7.725 -9.993 1.00 92.88 89 GLU A O 1
ATOM 742 N N . LEU A 1 90 ? 1.438 6.044 -10.483 1.00 95.06 90 LEU A N 1
ATOM 743 C CA . LEU A 1 90 ? 0.460 4.993 -10.215 1.00 95.06 90 LEU A CA 1
ATOM 744 C C . LEU A 1 90 ? 0.019 4.986 -8.742 1.00 95.06 90 LEU A C 1
ATOM 746 O O . LEU A 1 90 ? -1.171 4.834 -8.472 1.00 95.06 90 LEU A O 1
ATOM 750 N N . SER A 1 91 ? 0.931 5.222 -7.791 1.00 95.25 91 SER A N 1
ATOM 751 C CA . SER A 1 91 ? 0.586 5.393 -6.371 1.00 95.25 91 SER A CA 1
ATOM 752 C C . SER A 1 91 ? -0.450 6.502 -6.167 1.00 95.25 91 SER A C 1
ATOM 754 O O . SER A 1 91 ? -1.463 6.303 -5.494 1.00 95.25 91 SER A O 1
ATOM 756 N N . LYS A 1 92 ? -0.223 7.671 -6.782 1.00 92.75 92 LYS A N 1
ATOM 757 C CA . LYS A 1 92 ? -1.149 8.811 -6.717 1.00 92.75 92 LYS A CA 1
ATOM 758 C C . LYS A 1 92 ? -2.480 8.481 -7.382 1.00 92.75 92 LYS A C 1
ATOM 760 O O . LYS A 1 92 ? -3.518 8.782 -6.805 1.00 92.75 92 LYS A O 1
ATOM 765 N N . PHE A 1 93 ? -2.469 7.817 -8.536 1.00 94.44 93 PHE A N 1
ATOM 766 C CA . PHE A 1 93 ? -3.689 7.376 -9.209 1.00 94.44 93 PHE A CA 1
ATOM 767 C C . PHE A 1 93 ? -4.530 6.442 -8.334 1.00 94.44 93 PHE A C 1
ATOM 769 O O . PHE A 1 93 ? -5.729 6.663 -8.180 1.00 94.44 93 PHE A O 1
ATOM 776 N N . LEU A 1 94 ? -3.916 5.427 -7.721 1.00 95.31 94 LEU A N 1
ATOM 777 C CA . LEU A 1 94 ? -4.610 4.494 -6.832 1.00 95.31 94 LEU A CA 1
ATOM 778 C C . LEU A 1 94 ? -5.210 5.214 -5.615 1.00 95.31 94 LEU A C 1
ATOM 780 O O . LEU A 1 94 ? -6.367 4.984 -5.262 1.00 95.31 94 LEU A O 1
ATOM 784 N N . MET A 1 95 ? -4.458 6.134 -5.010 1.00 94.31 95 MET A N 1
ATOM 785 C CA . MET A 1 95 ? -4.950 6.943 -3.894 1.00 94.31 95 MET A CA 1
ATOM 786 C C . MET A 1 95 ? -6.121 7.846 -4.308 1.00 94.31 95 MET A C 1
ATOM 788 O O . MET A 1 95 ? -7.136 7.920 -3.614 1.00 94.31 95 MET A O 1
ATOM 792 N N . MET A 1 96 ? -6.000 8.517 -5.455 1.00 90.75 96 MET A N 1
ATOM 793 C CA . MET A 1 96 ? -6.972 9.515 -5.892 1.00 90.75 96 MET A CA 1
ATOM 794 C C . MET A 1 96 ? -8.240 8.900 -6.500 1.00 90.75 96 MET A C 1
ATOM 796 O O . MET A 1 96 ? -9.334 9.412 -6.293 1.00 90.75 96 MET A O 1
ATOM 800 N N . LYS A 1 97 ? -8.122 7.804 -7.253 1.00 90.69 97 LYS A N 1
ATOM 801 C CA . LYS A 1 97 ? -9.228 7.236 -8.047 1.00 90.69 97 LYS A CA 1
ATOM 802 C C . LYS A 1 97 ? -9.726 5.878 -7.567 1.00 90.69 97 LYS A C 1
ATOM 804 O O . LYS A 1 97 ? -10.748 5.408 -8.068 1.00 90.69 97 LYS A O 1
ATOM 809 N N . ARG A 1 98 ? -9.003 5.208 -6.663 1.00 92.25 98 ARG A N 1
ATOM 810 C CA . ARG A 1 98 ? -9.326 3.840 -6.212 1.00 92.25 98 ARG A CA 1
ATOM 811 C C . ARG A 1 98 ? -9.455 3.697 -4.695 1.00 92.25 98 ARG A C 1
ATOM 813 O O . ARG A 1 98 ? -9.659 2.581 -4.233 1.00 92.25 98 ARG A O 1
ATOM 820 N N . ASP A 1 99 ? -9.387 4.794 -3.940 1.00 93.19 99 ASP A N 1
ATOM 821 C CA . ASP A 1 99 ? -9.481 4.821 -2.469 1.00 93.19 99 ASP A CA 1
ATOM 822 C C . ASP A 1 99 ? -8.446 3.934 -1.764 1.00 93.19 99 ASP A C 1
ATOM 824 O O . ASP A 1 99 ? -8.710 3.334 -0.718 1.00 93.19 99 ASP A O 1
ATOM 828 N N . PHE A 1 100 ? -7.252 3.843 -2.348 1.00 97.12 100 PHE A N 1
ATOM 829 C CA . PHE A 1 100 ? -6.115 3.233 -1.674 1.00 97.12 100 PHE A CA 1
ATOM 830 C C . PHE A 1 100 ? -5.495 4.231 -0.696 1.00 97.12 100 PHE A C 1
ATOM 832 O O . PHE A 1 100 ? -5.467 5.438 -0.941 1.00 97.12 100 PHE A O 1
ATOM 839 N N . GLN A 1 101 ? -4.940 3.726 0.398 1.00 97.12 101 GLN A N 1
ATOM 840 C CA . GLN A 1 101 ? -4.147 4.534 1.309 1.00 97.12 101 GLN A CA 1
ATOM 841 C C . GLN A 1 101 ? -2.671 4.460 0.925 1.00 97.12 101 GLN A C 1
ATOM 843 O O . GLN A 1 101 ? -2.084 3.379 0.899 1.00 97.12 101 GLN A O 1
ATOM 848 N N . LEU A 1 102 ? -2.069 5.619 0.659 1.00 96.62 102 LEU A N 1
ATOM 849 C CA . LEU A 1 102 ? -0.633 5.738 0.444 1.00 96.62 102 LEU A CA 1
ATOM 850 C C . LEU A 1 102 ? 0.102 5.855 1.782 1.00 96.62 102 LEU A C 1
ATOM 852 O O . LEU A 1 102 ? -0.213 6.722 2.596 1.00 96.62 102 LEU A O 1
ATOM 856 N N . LEU A 1 103 ? 1.084 4.984 1.990 1.00 95.38 103 LEU A N 1
ATOM 857 C CA . LEU A 1 103 ? 1.894 4.879 3.194 1.00 95.38 103 LEU A CA 1
ATOM 858 C C . LEU A 1 103 ? 3.380 4.888 2.822 1.00 95.38 103 LEU A C 1
ATOM 860 O O . LEU A 1 103 ? 3.806 4.324 1.812 1.00 95.38 103 LEU A O 1
ATOM 864 N N . SER A 1 104 ? 4.179 5.505 3.684 1.00 92.31 104 SER A N 1
ATOM 865 C CA . SER A 1 104 ? 5.637 5.395 3.641 1.00 92.31 104 SER A CA 1
ATOM 866 C C . SER A 1 104 ? 6.095 4.307 4.613 1.00 92.31 104 SER A C 1
ATOM 868 O O . SER A 1 104 ? 5.450 4.124 5.648 1.00 92.31 104 SER A O 1
ATOM 870 N N . PRO A 1 105 ? 7.227 3.625 4.363 1.00 91.75 105 PRO A N 1
ATOM 871 C CA . PRO A 1 105 ? 7.809 2.706 5.335 1.00 91.75 105 PRO A CA 1
ATOM 872 C C . PRO A 1 105 ? 8.013 3.389 6.689 1.00 91.75 105 PRO A C 1
ATOM 874 O O . PRO A 1 105 ? 8.635 4.452 6.783 1.00 91.75 105 PRO A O 1
ATOM 877 N N . GLY A 1 106 ? 7.516 2.759 7.748 1.00 90.44 106 GLY A N 1
ATOM 878 C CA . GLY A 1 106 ? 7.455 3.325 9.090 1.00 90.44 106 GLY A CA 1
ATOM 879 C C . GLY A 1 106 ? 7.530 2.243 10.159 1.00 90.44 106 GLY A C 1
ATOM 880 O O . GLY A 1 106 ? 7.593 1.055 9.853 1.00 90.44 106 GLY A O 1
ATOM 881 N N . ARG A 1 107 ? 7.564 2.649 11.430 1.00 89.69 107 ARG A N 1
ATOM 882 C CA . ARG A 1 107 ? 7.507 1.688 12.538 1.00 89.69 107 ARG A CA 1
ATOM 883 C C . ARG A 1 107 ? 6.088 1.126 12.645 1.00 89.69 107 ARG A C 1
ATOM 885 O O . ARG A 1 107 ? 5.127 1.853 12.413 1.00 89.69 107 ARG A O 1
ATOM 892 N N . THR A 1 108 ? 5.959 -0.125 13.079 1.00 89.62 108 THR A N 1
ATOM 893 C CA . THR A 1 108 ? 4.685 -0.859 13.189 1.00 89.62 108 THR A CA 1
ATOM 894 C C . THR A 1 108 ? 3.608 -0.071 13.950 1.00 89.62 108 THR A C 1
ATOM 896 O O . THR A 1 108 ? 2.481 0.052 13.486 1.00 89.62 108 THR A O 1
ATOM 899 N N . HIS A 1 109 ? 3.956 0.552 15.081 1.00 88.44 109 HIS A N 1
ATOM 900 C CA . HIS A 1 109 ? 3.002 1.339 15.879 1.00 88.44 109 HIS A CA 1
ATOM 901 C C . HIS A 1 109 ? 2.540 2.624 15.182 1.00 88.44 109 HIS A C 1
ATOM 903 O O . HIS A 1 109 ? 1.351 2.936 15.213 1.00 88.44 109 HIS A O 1
ATOM 909 N N . ASP A 1 110 ? 3.462 3.343 14.535 1.00 90.38 110 ASP A N 1
ATOM 910 C CA . ASP A 1 110 ? 3.142 4.559 13.787 1.00 90.38 110 ASP A CA 1
ATOM 911 C C . ASP A 1 110 ? 2.187 4.209 12.641 1.00 90.38 110 ASP A C 1
ATOM 913 O O . ASP A 1 110 ? 1.137 4.833 12.493 1.00 90.38 110 ASP A O 1
ATOM 917 N N . LEU A 1 111 ? 2.501 3.143 11.895 1.00 93.25 111 LEU A N 1
ATOM 918 C CA . LEU A 1 111 ? 1.680 2.642 10.795 1.00 93.25 111 LEU A CA 1
ATOM 919 C C . LEU A 1 111 ? 0.302 2.178 11.274 1.00 93.25 111 LEU A C 1
ATOM 921 O O . LEU A 1 111 ? -0.703 2.615 10.717 1.00 93.25 111 LEU A O 1
ATOM 925 N N . CYS A 1 112 ? 0.229 1.375 12.340 1.00 93.19 112 CYS A N 1
ATOM 926 C CA . CYS A 1 112 ? -1.048 0.948 12.913 1.00 93.19 112 CYS A CA 1
ATOM 927 C C . CYS A 1 112 ? -1.924 2.160 13.246 1.00 93.19 112 CYS A C 1
ATOM 929 O O . CYS A 1 112 ? -3.101 2.183 12.889 1.00 93.19 112 CYS A O 1
ATOM 931 N N . SER A 1 113 ? -1.354 3.211 13.848 1.00 91.31 113 SER A N 1
ATOM 932 C CA . SER A 1 113 ? -2.110 4.407 14.237 1.00 91.31 113 SER A CA 1
ATOM 933 C C . SER A 1 113 ? -2.747 5.135 13.043 1.00 91.31 113 SER A C 1
ATOM 935 O O . SER A 1 113 ? -3.904 5.549 13.135 1.00 91.31 113 SER A O 1
ATOM 937 N N . ILE A 1 114 ? -2.060 5.193 11.895 1.00 92.69 114 ILE A N 1
ATOM 938 C CA . ILE A 1 114 ? -2.504 5.949 10.712 1.00 92.69 114 ILE A CA 1
ATOM 939 C C . ILE A 1 114 ? -3.303 5.121 9.703 1.00 92.69 114 ILE A C 1
ATOM 941 O O . ILE A 1 114 ? -4.021 5.694 8.886 1.00 92.69 114 ILE A O 1
ATOM 945 N N . ILE A 1 115 ? -3.194 3.789 9.730 1.00 95.56 115 ILE A N 1
ATOM 946 C CA . ILE A 1 115 ? -3.897 2.909 8.788 1.00 95.56 115 ILE A CA 1
ATOM 947 C C . ILE A 1 115 ? -5.410 3.122 8.884 1.00 95.56 115 ILE A C 1
ATOM 949 O O . ILE A 1 115 ? -6.002 3.042 9.961 1.00 95.56 115 ILE A O 1
ATOM 953 N N . ASN A 1 116 ? -6.036 3.411 7.749 1.00 95.06 116 ASN A N 1
ATOM 954 C CA . ASN A 1 116 ? -7.471 3.566 7.616 1.00 95.06 116 ASN A CA 1
ATOM 9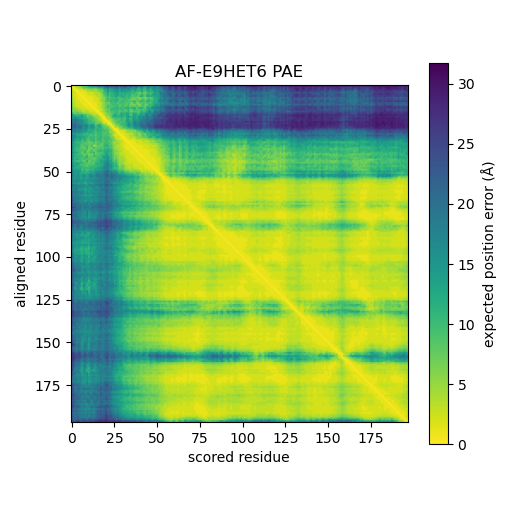55 C C . ASN A 1 116 ? -8.090 2.184 7.345 1.00 95.06 116 ASN A C 1
ATOM 957 O O . ASN A 1 116 ? -7.887 1.642 6.255 1.00 95.06 116 ASN A O 1
ATOM 961 N N . PRO A 1 117 ? -8.871 1.615 8.282 1.00 94.56 117 PRO A N 1
ATOM 962 C CA . PRO A 1 117 ? -9.449 0.281 8.121 1.00 94.56 117 PRO A CA 1
ATOM 963 C C . PRO A 1 117 ? -10.454 0.168 6.962 1.00 94.56 117 PRO A C 1
ATOM 965 O O . PRO A 1 117 ? -10.757 -0.941 6.519 1.00 94.56 117 PRO A O 1
ATOM 968 N N . PHE A 1 118 ? -10.945 1.299 6.446 1.00 95.12 118 PHE A N 1
ATOM 969 C CA . PHE A 1 118 ? -11.911 1.362 5.349 1.00 95.12 118 PHE A CA 1
ATOM 970 C C . PHE A 1 118 ? -11.272 1.563 3.965 1.00 95.12 118 PHE A C 1
ATOM 972 O O . PHE A 1 118 ? -11.993 1.580 2.967 1.00 95.12 118 PHE A O 1
ATOM 979 N N . ALA A 1 119 ? -9.946 1.727 3.875 1.00 96.06 119 ALA A N 1
ATOM 980 C CA . ALA A 1 119 ? -9.261 1.855 2.588 1.00 96.06 119 ALA A CA 1
ATOM 981 C C . ALA A 1 119 ? -9.451 0.588 1.734 1.00 96.06 119 ALA A C 1
ATOM 983 O O . ALA A 1 119 ? -9.422 -0.528 2.255 1.00 96.06 119 ALA A O 1
ATOM 984 N N . LYS A 1 120 ? -9.609 0.750 0.413 1.00 96.31 120 LYS A N 1
ATOM 985 C CA . LYS A 1 120 ? -9.782 -0.382 -0.524 1.00 96.31 120 LYS A CA 1
ATOM 986 C C . LYS A 1 120 ? -8.488 -1.152 -0.786 1.00 96.31 120 LYS A C 1
ATOM 988 O O . LYS A 1 120 ? -8.521 -2.275 -1.277 1.00 96.31 120 LYS A O 1
ATOM 993 N N . GLY A 1 121 ? -7.357 -0.556 -0.435 1.00 97.44 121 GLY A N 1
ATOM 994 C CA . GLY A 1 121 ? -6.051 -1.187 -0.469 1.00 97.44 121 GLY A CA 1
ATOM 995 C C . GLY A 1 121 ? -4.976 -0.270 0.098 1.00 97.44 121 GLY A C 1
ATOM 996 O O . GLY A 1 121 ? -5.227 0.900 0.395 1.00 97.44 121 GLY A O 1
ATOM 997 N N . PHE A 1 122 ? -3.772 -0.805 0.241 1.00 98.25 122 PHE A N 1
ATOM 998 C CA . PHE A 1 122 ? -2.649 -0.141 0.893 1.00 98.25 122 PHE A CA 1
ATOM 999 C C . PHE A 1 122 ? -1.446 -0.114 -0.044 1.00 98.25 122 PHE A C 1
ATOM 1001 O O . PHE A 1 122 ? -1.064 -1.138 -0.611 1.00 98.25 122 PHE A O 1
ATOM 1008 N N . ILE A 1 123 ? -0.862 1.067 -0.213 1.00 98.38 123 ILE A N 1
ATOM 1009 C CA . ILE A 1 123 ? 0.304 1.304 -1.061 1.00 98.38 123 ILE A CA 1
ATOM 1010 C C . ILE A 1 123 ? 1.475 1.632 -0.151 1.00 98.38 123 ILE A C 1
ATOM 1012 O O . ILE A 1 123 ? 1.388 2.583 0.621 1.00 98.38 123 ILE A O 1
ATOM 1016 N N . PHE A 1 124 ? 2.581 0.913 -0.290 1.00 97.06 124 PHE A N 1
ATOM 1017 C CA . PHE A 1 124 ? 3.848 1.277 0.335 1.00 97.06 124 PHE A CA 1
ATOM 1018 C C . PHE A 1 124 ? 4.820 1.784 -0.727 1.00 97.06 124 PHE A C 1
ATOM 1020 O O . PHE A 1 124 ? 5.278 1.007 -1.563 1.00 97.06 124 PHE A O 1
ATOM 1027 N N . ASP A 1 125 ? 5.141 3.079 -0.705 1.00 93.69 125 ASP A N 1
ATOM 1028 C CA . ASP A 1 125 ? 6.139 3.666 -1.612 1.00 93.69 125 ASP A CA 1
ATOM 1029 C C . ASP A 1 125 ? 7.514 3.708 -0.929 1.00 93.69 125 ASP A C 1
ATOM 1031 O O . ASP A 1 125 ? 7.801 4.535 -0.057 1.00 93.69 125 ASP A O 1
ATOM 1035 N N . CYS A 1 126 ? 8.367 2.755 -1.297 1.00 92.00 126 CYS A N 1
ATOM 1036 C CA . CYS A 1 126 ? 9.706 2.580 -0.759 1.00 92.00 126 CYS A CA 1
ATOM 1037 C C . CYS A 1 126 ? 10.728 3.312 -1.636 1.00 92.00 126 CYS A C 1
ATOM 1039 O O . CYS A 1 126 ? 11.266 2.765 -2.605 1.00 92.00 126 CYS A O 1
ATOM 1041 N N . ALA A 1 127 ? 11.066 4.543 -1.247 1.00 80.69 127 ALA A N 1
ATOM 1042 C CA . ALA A 1 127 ? 12.140 5.308 -1.878 1.00 80.69 127 ALA A CA 1
ATOM 1043 C C . ALA A 1 127 ? 13.493 4.567 -1.813 1.00 80.69 127 ALA A C 1
ATOM 1045 O O . ALA A 1 127 ? 13.723 3.749 -0.920 1.00 80.69 127 ALA A O 1
ATOM 1046 N N . ARG A 1 128 ? 14.432 4.888 -2.719 1.00 81.75 128 ARG A N 1
ATOM 1047 C CA . ARG A 1 128 ? 15.746 4.208 -2.825 1.00 81.75 128 ARG A CA 1
ATOM 1048 C C . ARG A 1 128 ? 16.539 4.224 -1.505 1.00 81.75 128 ARG A C 1
ATOM 1050 O O . ARG A 1 128 ? 17.175 3.234 -1.165 1.00 81.75 128 ARG A O 1
ATOM 1057 N N . ASN A 1 129 ? 16.458 5.313 -0.740 1.00 81.62 129 ASN A N 1
ATOM 1058 C CA . ASN A 1 129 ? 17.108 5.457 0.571 1.00 81.62 129 ASN A CA 1
ATOM 1059 C C . ASN A 1 129 ? 16.449 4.633 1.696 1.00 81.62 129 ASN A C 1
ATOM 1061 O O . ASN A 1 129 ? 17.004 4.534 2.787 1.00 81.62 129 ASN A O 1
ATOM 1065 N N . SER A 1 130 ? 15.278 4.037 1.459 1.00 81.56 130 SER A N 1
ATOM 1066 C CA . SER A 1 130 ? 14.597 3.195 2.449 1.00 81.56 130 SER A CA 1
ATOM 1067 C C . SER A 1 130 ? 15.358 1.895 2.701 1.00 81.56 130 SER A C 1
ATOM 1069 O O . SER A 1 130 ? 15.244 1.321 3.776 1.00 81.56 130 SER A O 1
ATOM 1071 N N . PHE A 1 131 ? 16.178 1.456 1.747 1.00 82.81 131 PHE A N 1
ATOM 1072 C CA . PHE A 1 131 ? 16.937 0.208 1.825 1.00 82.81 131 PHE A CA 1
ATOM 1073 C C . PHE A 1 131 ? 18.359 0.386 2.381 1.00 82.81 131 PHE A C 1
ATOM 1075 O O . PHE A 1 131 ? 19.137 -0.563 2.393 1.00 82.81 131 PHE A O 1
ATOM 1082 N N . SER A 1 132 ? 18.723 1.580 2.862 1.00 82.38 132 SER A N 1
ATOM 1083 C CA . SER A 1 132 ? 20.050 1.853 3.422 1.00 82.38 132 SER A CA 1
ATOM 1084 C C . SER A 1 132 ? 19.990 2.626 4.743 1.00 82.38 132 SER A C 1
ATOM 1086 O O . SER A 1 132 ? 18.993 3.268 5.084 1.00 82.38 132 SER A O 1
ATOM 1088 N N . GLY A 1 133 ? 21.070 2.533 5.527 1.00 84.69 133 GLY A N 1
ATOM 1089 C CA . GLY A 1 133 ? 21.241 3.272 6.780 1.00 84.69 133 GLY A CA 1
ATOM 1090 C C . GLY A 1 133 ? 20.074 3.095 7.758 1.00 84.69 133 GLY A C 1
ATOM 1091 O O . GLY A 1 133 ? 19.643 1.982 8.049 1.00 84.69 133 GLY A O 1
ATOM 1092 N N . SER A 1 134 ? 19.530 4.207 8.261 1.00 75.56 134 SER A N 1
ATOM 1093 C CA . SER A 1 134 ? 18.382 4.194 9.180 1.00 75.56 134 SER A CA 1
ATOM 1094 C C . SER A 1 134 ? 17.063 3.755 8.523 1.00 75.56 134 SER A C 1
ATOM 1096 O O . SER A 1 134 ? 16.113 3.418 9.235 1.00 75.56 134 SER A O 1
ATOM 1098 N N . GLY A 1 135 ? 16.993 3.733 7.186 1.00 80.69 135 GLY A N 1
ATOM 1099 C CA . GLY A 1 135 ? 15.827 3.294 6.421 1.00 80.69 135 GLY A CA 1
ATOM 1100 C C . GLY A 1 135 ? 15.521 1.812 6.591 1.00 80.69 135 GLY A C 1
ATOM 1101 O O . GLY A 1 135 ? 14.350 1.447 6.713 1.00 80.69 135 GLY A O 1
ATOM 1102 N N . ILE A 1 136 ? 16.552 0.971 6.726 1.00 85.44 136 ILE A N 1
ATOM 1103 C CA . ILE A 1 136 ? 16.372 -0.486 6.765 1.00 85.44 136 ILE A CA 1
ATOM 1104 C C . ILE A 1 136 ? 15.512 -0.940 7.945 1.00 85.44 136 ILE A C 1
ATOM 1106 O O . ILE A 1 136 ? 14.741 -1.885 7.830 1.00 85.44 136 ILE A O 1
ATOM 1110 N N . ARG A 1 137 ? 15.578 -0.223 9.075 1.00 85.88 137 ARG A N 1
ATOM 1111 C CA . ARG A 1 137 ? 14.728 -0.499 10.241 1.00 85.88 137 ARG A CA 1
ATOM 1112 C C . ARG A 1 137 ? 13.251 -0.243 9.943 1.00 85.88 137 ARG A C 1
ATOM 1114 O O . ARG A 1 137 ? 12.410 -0.988 10.429 1.00 85.88 137 ARG A O 1
ATOM 1121 N N . ARG A 1 138 ? 12.940 0.787 9.147 1.00 86.75 138 ARG A N 1
ATOM 1122 C CA . ARG A 1 138 ? 11.564 1.101 8.731 1.00 86.75 138 ARG A CA 1
ATOM 1123 C C . ARG A 1 138 ? 11.043 0.080 7.724 1.00 86.75 138 ARG A C 1
ATOM 1125 O O . ARG A 1 138 ? 9.910 -0.353 7.853 1.00 86.75 138 ARG A O 1
ATOM 1132 N N . ILE A 1 139 ? 11.880 -0.354 6.779 1.00 90.19 139 ILE A N 1
ATOM 1133 C CA . ILE A 1 139 ? 11.528 -1.439 5.850 1.00 90.19 139 ILE A CA 1
ATOM 1134 C C . ILE A 1 139 ? 11.308 -2.758 6.595 1.00 90.19 139 ILE A C 1
ATOM 1136 O O . ILE A 1 139 ? 10.330 -3.445 6.334 1.00 90.19 139 ILE A O 1
ATOM 1140 N N . ASN A 1 140 ? 12.165 -3.092 7.563 1.00 89.06 140 ASN A N 1
ATOM 1141 C CA . ASN A 1 140 ? 12.000 -4.318 8.343 1.00 89.06 140 ASN A CA 1
ATOM 1142 C C . ASN A 1 140 ? 10.680 -4.326 9.130 1.00 89.06 140 ASN A C 1
ATOM 1144 O O . ASN A 1 140 ? 9.964 -5.317 9.081 1.00 89.06 140 ASN A O 1
ATOM 1148 N N . ALA A 1 141 ? 10.339 -3.215 9.792 1.00 88.19 141 ALA A N 1
ATOM 1149 C CA . ALA A 1 141 ? 9.072 -3.075 10.513 1.00 88.19 141 ALA A CA 1
ATOM 1150 C C . ALA A 1 141 ? 7.847 -3.062 9.579 1.00 88.19 141 ALA A C 1
ATOM 1152 O O . ALA A 1 141 ? 6.770 -3.514 9.950 1.00 88.19 141 ALA A O 1
ATOM 1153 N N . MET A 1 142 ? 8.004 -2.568 8.348 1.00 93.75 142 MET A 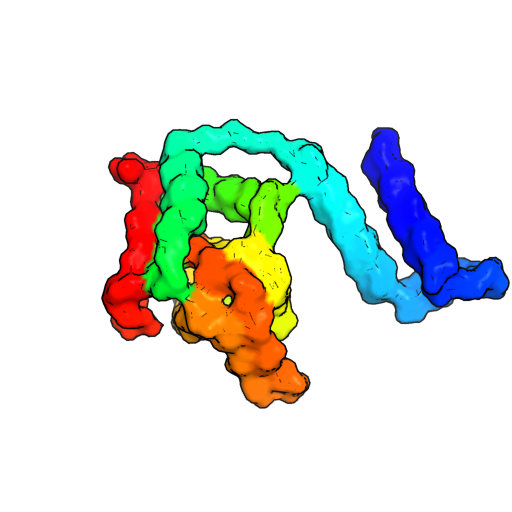N 1
ATOM 1154 C CA . MET A 1 142 ? 6.939 -2.600 7.348 1.00 93.75 142 MET A CA 1
ATOM 1155 C C . MET A 1 142 ? 6.525 -4.035 6.998 1.00 93.75 142 MET A C 1
ATOM 1157 O O . MET A 1 142 ? 5.336 -4.254 6.806 1.00 93.75 142 MET A O 1
ATOM 1161 N N . TYR A 1 143 ? 7.445 -5.011 6.946 1.00 95.06 143 TYR A N 1
ATOM 1162 C CA . TYR A 1 143 ? 7.077 -6.402 6.631 1.00 95.06 143 TYR A CA 1
ATOM 1163 C C . TYR A 1 143 ? 6.073 -6.991 7.631 1.00 95.06 143 TYR A C 1
ATOM 1165 O O . TYR A 1 143 ? 5.138 -7.656 7.200 1.00 95.06 143 TYR A O 1
ATOM 1173 N N . GLU A 1 144 ? 6.201 -6.680 8.925 1.00 93.88 144 GLU A N 1
ATOM 1174 C CA . GLU A 1 144 ? 5.215 -7.076 9.946 1.00 93.88 144 GLU A CA 1
ATOM 1175 C C . GLU A 1 144 ? 3.822 -6.528 9.597 1.00 93.88 144 GLU A C 1
ATOM 1177 O O . GLU A 1 144 ? 2.842 -7.264 9.558 1.00 93.88 144 GLU A O 1
ATOM 1182 N N . ILE A 1 145 ? 3.746 -5.248 9.217 1.00 95.44 145 ILE A N 1
ATOM 1183 C CA . ILE A 1 145 ? 2.488 -4.615 8.801 1.00 95.44 145 ILE A CA 1
ATOM 1184 C C . ILE A 1 145 ? 1.929 -5.223 7.509 1.00 95.44 145 ILE A C 1
ATOM 1186 O O . ILE A 1 145 ? 0.714 -5.339 7.376 1.00 95.44 145 ILE A O 1
ATOM 1190 N N . LEU A 1 146 ? 2.772 -5.607 6.544 1.00 96.75 146 LEU A N 1
ATOM 1191 C CA . LEU A 1 146 ? 2.300 -6.275 5.324 1.00 96.75 146 LEU A CA 1
ATOM 1192 C C . LEU A 1 146 ? 1.600 -7.598 5.659 1.00 96.75 146 LEU A C 1
ATOM 1194 O O . LEU A 1 146 ? 0.564 -7.912 5.069 1.00 96.75 146 LEU A O 1
ATOM 1198 N N . GLU A 1 147 ? 2.153 -8.354 6.606 1.00 95.19 147 GLU A N 1
ATOM 1199 C CA . GLU A 1 147 ? 1.560 -9.595 7.092 1.00 95.19 147 GLU A CA 1
ATOM 1200 C C . GLU A 1 147 ? 0.228 -9.345 7.812 1.00 95.19 147 GLU A C 1
ATOM 1202 O O . GLU A 1 147 ? -0.784 -9.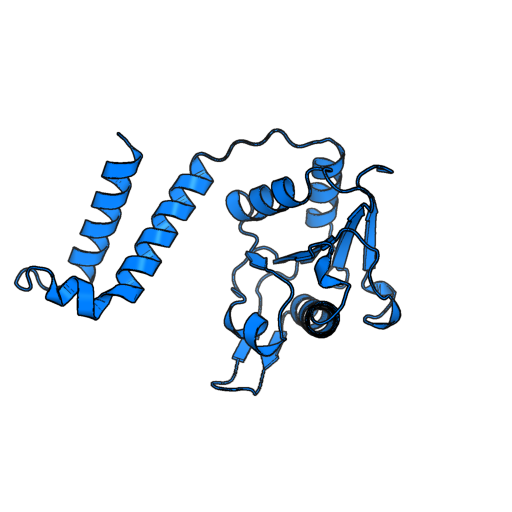952 7.448 1.00 95.19 147 GLU A O 1
ATOM 1207 N N . ASP A 1 148 ? 0.200 -8.397 8.748 1.00 95.06 148 ASP A N 1
ATOM 1208 C CA . ASP A 1 148 ? -0.996 -8.016 9.509 1.00 95.06 148 ASP A CA 1
ATOM 1209 C C . ASP A 1 148 ? -2.136 -7.531 8.600 1.00 95.06 148 ASP A C 1
ATOM 1211 O O . ASP A 1 148 ? -3.285 -7.963 8.727 1.00 95.06 148 ASP A O 1
ATOM 1215 N N . LEU A 1 149 ? -1.820 -6.693 7.606 1.00 96.62 149 LEU A N 1
ATOM 1216 C CA . LEU A 1 149 ? -2.784 -6.227 6.605 1.00 96.62 149 LEU A CA 1
ATOM 1217 C C . LEU A 1 149 ? -3.364 -7.385 5.795 1.00 96.62 149 LEU A C 1
ATOM 1219 O O . LEU A 1 149 ? -4.566 -7.407 5.528 1.00 96.62 149 LEU A O 1
ATOM 1223 N N . LYS A 1 150 ? -2.538 -8.368 5.419 1.00 96.12 150 LYS A N 1
ATOM 1224 C CA . LYS A 1 150 ? -3.011 -9.562 4.704 1.00 96.12 150 LYS A CA 1
ATOM 1225 C C . LYS A 1 150 ? -3.911 -10.435 5.570 1.00 96.12 150 LYS A C 1
ATOM 1227 O O . LYS A 1 150 ? -4.895 -10.972 5.058 1.00 96.12 150 LYS A O 1
ATOM 1232 N N . ASN A 1 151 ? -3.631 -10.487 6.868 1.00 95.06 151 ASN A N 1
ATOM 1233 C CA . ASN A 1 151 ? -4.452 -11.156 7.873 1.00 95.06 151 ASN A CA 1
ATOM 1234 C C . ASN A 1 151 ? -5.692 -10.332 8.295 1.00 95.06 151 ASN A C 1
ATOM 1236 O O . ASN A 1 151 ? -6.526 -10.842 9.038 1.00 95.06 151 ASN A O 1
ATOM 1240 N N . LYS A 1 152 ? -5.844 -9.092 7.796 1.00 94.69 152 LYS A N 1
ATOM 1241 C CA . LYS A 1 152 ? -6.923 -8.133 8.109 1.00 94.69 152 LYS A CA 1
ATOM 1242 C C . LYS A 1 152 ? -7.002 -7.692 9.571 1.00 94.69 152 LYS A C 1
ATOM 1244 O O . LYS A 1 152 ? -8.029 -7.154 9.983 1.00 94.69 152 LYS A O 1
ATOM 1249 N N . PHE A 1 153 ? -5.943 -7.883 10.349 1.00 94.50 153 PHE A N 1
ATOM 1250 C CA . PHE A 1 153 ? -5.937 -7.573 11.774 1.00 94.50 153 PHE A CA 1
ATOM 1251 C C . PHE A 1 153 ? -4.600 -6.965 12.175 1.00 94.50 153 PHE A C 1
ATOM 1253 O O . PHE A 1 153 ? -3.561 -7.583 11.974 1.00 94.50 153 PHE A O 1
ATOM 1260 N N . LEU A 1 154 ? -4.634 -5.752 12.727 1.00 93.38 154 LEU A N 1
ATOM 1261 C CA . LEU A 1 154 ? -3.454 -5.017 13.173 1.00 93.38 154 LEU A CA 1
ATOM 1262 C C . LEU A 1 154 ? -3.539 -4.773 14.669 1.00 93.38 154 LEU A C 1
ATOM 1264 O O . LEU A 1 154 ? -4.554 -4.263 15.149 1.00 93.38 154 LEU A O 1
ATOM 1268 N N . VAL A 1 155 ? -2.448 -5.057 15.378 1.00 90.00 155 VAL A N 1
ATOM 1269 C CA . VAL A 1 155 ? -2.331 -4.802 16.815 1.00 90.00 155 VAL A CA 1
ATOM 1270 C C .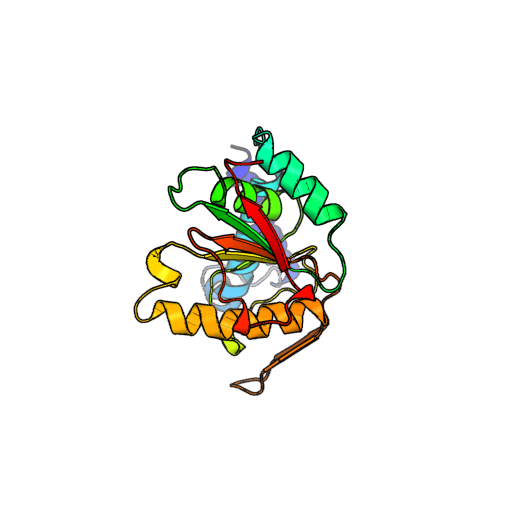 VAL A 1 155 ? -1.011 -4.113 17.127 1.00 90.00 155 VAL A C 1
ATOM 1272 O O . VAL A 1 155 ? 0.057 -4.506 16.664 1.00 90.00 155 VAL A O 1
ATOM 1275 N N . SER A 1 156 ? -1.060 -3.091 17.976 1.00 87.00 156 SER A N 1
ATOM 1276 C CA . SER A 1 156 ? 0.129 -2.500 18.574 1.00 87.00 156 SER A CA 1
ATOM 1277 C C . SER A 1 156 ? 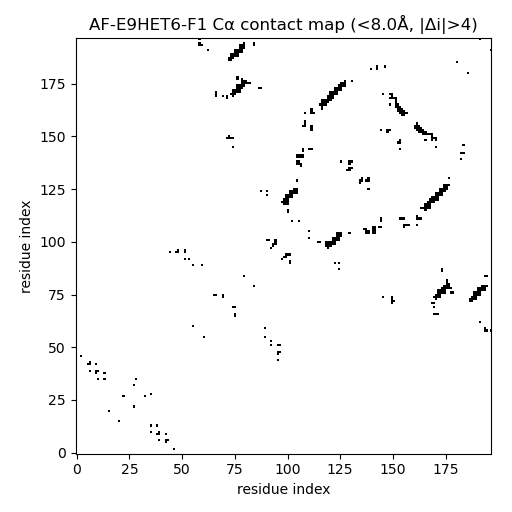-0.127 -2.104 20.020 1.00 87.00 156 SER A C 1
ATOM 1279 O O . SER A 1 156 ? -1.002 -1.293 20.297 1.00 87.00 156 SER A O 1
ATOM 1281 N N . GLY A 1 157 ? 0.671 -2.632 20.949 1.00 79.75 157 GLY A N 1
ATOM 1282 C CA . GLY A 1 157 ? 0.562 -2.324 22.381 1.00 79.75 157 GLY A CA 1
ATOM 1283 C C . GLY A 1 157 ? 1.296 -1.054 22.835 1.00 79.75 157 GLY A C 1
ATOM 1284 O O . GLY A 1 157 ? 1.382 -0.802 24.032 1.00 79.75 157 GLY A O 1
ATOM 1285 N N . LYS A 1 158 ? 1.888 -0.267 21.925 1.00 75.38 158 LYS A N 1
ATOM 1286 C CA . LYS A 1 158 ? 2.639 0.949 22.292 1.00 75.38 158 LYS A CA 1
ATOM 1287 C C . LYS A 1 158 ? 1.726 2.178 22.376 1.00 75.38 158 LYS A C 1
ATOM 1289 O O . LYS A 1 158 ? 0.805 2.335 21.579 1.00 75.38 158 LYS A O 1
ATOM 1294 N N . TYR A 1 159 ? 2.041 3.087 23.300 1.00 74.94 159 TYR A N 1
ATOM 1295 C CA . TYR A 1 159 ? 1.303 4.333 23.552 1.00 74.94 159 TYR A CA 1
ATOM 1296 C C . TYR A 1 159 ? -0.161 4.088 23.946 1.00 74.94 159 TYR A C 1
ATOM 1298 O O . TYR A 1 159 ? -0.410 3.413 24.936 1.00 74.94 159 TYR A O 1
ATOM 1306 N N . LYS A 1 160 ? -1.125 4.637 23.197 1.00 71.69 160 LYS A N 1
ATOM 1307 C CA . LYS A 1 160 ? -2.563 4.475 23.465 1.00 71.69 160 LYS A CA 1
ATOM 1308 C C . LYS A 1 160 ? -3.108 3.095 23.070 1.00 71.69 160 LYS A C 1
ATOM 1310 O O . LYS A 1 160 ? -4.296 2.856 23.246 1.00 71.69 160 LYS A O 1
ATOM 1315 N N . GLY A 1 161 ? -2.259 2.211 22.542 1.00 79.81 161 GLY A N 1
ATOM 1316 C CA . GLY A 1 161 ? -2.699 0.979 21.907 1.00 79.81 161 GLY A CA 1
ATOM 1317 C C . GLY A 1 161 ? -3.335 1.248 20.540 1.00 79.81 161 GLY A C 1
ATOM 1318 O O . GLY A 1 161 ? -3.821 2.342 20.251 1.00 79.81 161 GLY A O 1
ATOM 1319 N N . CYS A 1 162 ? -3.293 0.252 19.668 1.00 84.75 162 CYS A N 1
ATOM 1320 C CA . CYS A 1 162 ? -3.954 0.266 18.373 1.00 84.75 162 CYS A CA 1
ATOM 1321 C C . CYS A 1 162 ? -4.450 -1.145 18.079 1.00 84.75 162 CYS A C 1
ATOM 1323 O O . CYS A 1 162 ? -3.659 -2.081 18.109 1.00 84.75 162 CYS A O 1
ATOM 1325 N N . GLU A 1 163 ? -5.741 -1.281 17.800 1.00 92.94 163 GLU A N 1
ATOM 1326 C CA . GLU A 1 163 ? -6.357 -2.513 17.319 1.00 92.94 163 GLU A CA 1
ATOM 1327 C C . GLU A 1 163 ? -7.289 -2.147 16.166 1.00 92.94 163 GLU A C 1
ATOM 1329 O O . GLU A 1 163 ? -8.143 -1.266 16.308 1.00 92.94 163 GLU A O 1
ATOM 1334 N N . LYS A 1 164 ? -7.077 -2.752 14.995 1.00 93.81 164 LYS A N 1
ATOM 1335 C CA . LYS A 1 164 ? -7.851 -2.451 13.785 1.00 93.81 164 LYS A CA 1
ATOM 1336 C C . LYS A 1 164 ? -8.128 -3.717 12.990 1.00 93.81 164 LYS A C 1
ATOM 1338 O O . LYS A 1 164 ? -7.220 -4.503 12.736 1.00 93.81 164 LYS A O 1
ATOM 1343 N N . ILE A 1 165 ? -9.366 -3.847 12.524 1.00 95.75 165 ILE A N 1
ATOM 1344 C CA . ILE A 1 165 ? -9.762 -4.826 11.510 1.00 95.75 165 ILE A CA 1
ATOM 1345 C C . ILE A 1 165 ? -9.948 -4.081 10.191 1.00 95.75 165 ILE A C 1
ATOM 1347 O O . ILE A 1 165 ? -10.673 -3.086 10.152 1.00 95.75 165 ILE A O 1
ATOM 1351 N N . THR A 1 166 ? -9.301 -4.533 9.117 1.00 96.19 166 THR A N 1
ATOM 1352 C CA . THR A 1 166 ? -9.450 -3.912 7.792 1.00 96.19 166 THR A CA 1
ATOM 1353 C C . THR A 1 166 ? -10.521 -4.617 6.969 1.00 96.19 166 THR A C 1
ATOM 1355 O O . THR A 1 166 ? -10.635 -5.844 6.970 1.00 96.19 166 THR A O 1
ATOM 1358 N N . LEU A 1 167 ? -11.312 -3.845 6.220 1.00 93.69 167 LEU A N 1
ATOM 1359 C CA . LEU A 1 167 ? -12.345 -4.407 5.344 1.00 93.69 167 LEU A CA 1
ATOM 1360 C C . LEU A 1 167 ? -11.714 -5.122 4.135 1.00 93.69 167 LEU A C 1
ATOM 1362 O O . LEU A 1 167 ? -12.078 -6.251 3.781 1.00 93.69 167 LEU A O 1
ATOM 1366 N N . TYR A 1 168 ? -10.703 -4.478 3.554 1.00 96.12 168 TYR A N 1
ATOM 1367 C CA . TYR A 1 168 ? -9.920 -4.973 2.428 1.00 96.12 168 TYR A CA 1
ATOM 1368 C C . TYR A 1 168 ? -8.483 -5.275 2.859 1.00 96.12 168 TYR A C 1
ATOM 1370 O O . TYR A 1 168 ? -8.000 -4.777 3.875 1.00 96.12 168 TYR A O 1
ATOM 1378 N N . ASN A 1 169 ? -7.797 -6.110 2.084 1.00 96.69 169 ASN A N 1
ATOM 1379 C CA . ASN A 1 169 ? -6.407 -6.504 2.317 1.00 96.69 169 ASN A CA 1
ATOM 1380 C C . ASN A 1 169 ? -5.564 -6.445 1.040 1.00 96.69 169 ASN A C 1
ATOM 1382 O O . ASN A 1 169 ? -4.538 -7.120 0.951 1.00 96.69 169 ASN A O 1
ATOM 1386 N N . THR A 1 170 ? -5.982 -5.678 0.031 1.00 98.06 170 THR A N 1
ATOM 1387 C CA . THR A 1 170 ? -5.168 -5.477 -1.169 1.00 98.06 170 THR A CA 1
ATOM 1388 C C . THR A 1 170 ? -3.939 -4.652 -0.795 1.00 98.06 170 THR A C 1
ATOM 1390 O O . THR A 1 170 ? -4.067 -3.575 -0.216 1.00 98.06 170 THR A O 1
ATOM 1393 N N . VAL A 1 171 ? -2.741 -5.150 -1.092 1.00 98.19 171 VAL A N 1
ATOM 1394 C CA . VAL A 1 171 ? -1.473 -4.513 -0.716 1.00 98.19 171 VAL A CA 1
ATOM 1395 C C . VAL A 1 171 ? -0.526 -4.508 -1.904 1.00 98.19 171 VAL A C 1
ATOM 1397 O O . VAL A 1 171 ? -0.276 -5.548 -2.518 1.00 98.19 171 VAL A O 1
ATOM 1400 N N . ILE A 1 172 ? 0.024 -3.335 -2.199 1.00 98.44 172 ILE A N 1
ATOM 1401 C CA . ILE A 1 172 ? 1.040 -3.129 -3.226 1.00 98.44 172 ILE A CA 1
ATOM 1402 C C . ILE A 1 172 ? 2.237 -2.394 -2.641 1.00 98.44 172 ILE A C 1
ATOM 1404 O O . ILE A 1 172 ? 2.086 -1.421 -1.903 1.00 98.44 172 ILE A O 1
ATOM 1408 N N . VAL A 1 173 ? 3.434 -2.845 -2.996 1.00 97.8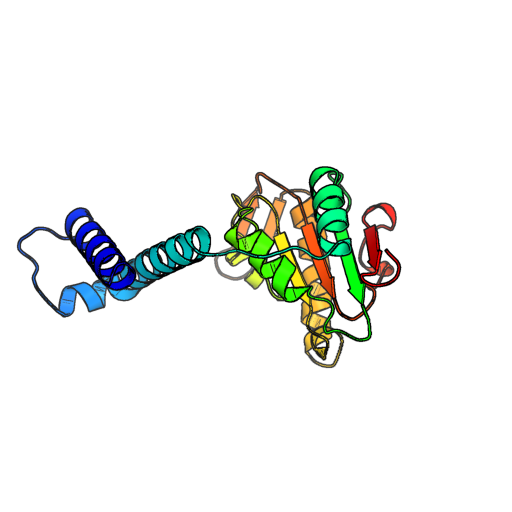1 173 VAL A N 1
ATOM 1409 C CA . VAL A 1 173 ? 4.682 -2.174 -2.645 1.00 97.81 173 VAL A CA 1
ATOM 1410 C C . VAL A 1 173 ? 5.356 -1.706 -3.922 1.00 97.81 173 VAL A C 1
ATOM 1412 O O . VAL A 1 173 ? 5.606 -2.504 -4.821 1.00 97.81 173 VAL A O 1
ATOM 1415 N N . PHE A 1 174 ? 5.664 -0.416 -3.993 1.00 97.38 174 PHE A N 1
ATOM 1416 C CA . PHE A 1 174 ? 6.530 0.144 -5.019 1.00 97.38 174 PHE A CA 1
ATOM 1417 C C . PHE A 1 174 ? 7.926 0.313 -4.443 1.00 97.38 174 PHE A C 1
ATOM 1419 O O . PHE A 1 174 ? 8.104 0.966 -3.420 1.00 97.38 174 PHE A O 1
ATOM 1426 N N . ALA A 1 175 ? 8.929 -0.256 -5.101 1.00 94.94 175 ALA A N 1
ATOM 1427 C CA . ALA A 1 175 ? 10.306 -0.167 -4.641 1.00 94.94 175 ALA A CA 1
ATOM 1428 C C . ALA A 1 175 ? 11.282 0.009 -5.804 1.00 94.94 175 ALA A C 1
ATOM 1430 O O . ALA A 1 175 ? 10.974 -0.275 -6.961 1.00 94.94 175 ALA A O 1
ATOM 1431 N N . ASN A 1 176 ? 12.491 0.471 -5.490 1.00 91.69 176 ASN A N 1
ATOM 1432 C CA . ASN A 1 176 ? 13.601 0.461 -6.448 1.00 91.69 176 ASN A CA 1
ATOM 1433 C C . ASN A 1 176 ? 14.533 -0.749 -6.268 1.00 91.69 176 ASN A C 1
ATOM 1435 O O . ASN A 1 176 ? 15.600 -0.806 -6.867 1.00 91.69 176 ASN A O 1
ATOM 1439 N N . GLN A 1 177 ? 14.162 -1.686 -5.396 1.00 91.62 177 GLN A N 1
ATOM 1440 C CA . GLN A 1 177 ? 14.913 -2.898 -5.084 1.00 91.62 177 GLN A CA 1
ATOM 1441 C C . GLN A 1 177 ? 13.933 -4.054 -4.845 1.00 91.62 177 GLN A C 1
ATOM 1443 O O . GLN A 1 177 ? 12.741 -3.831 -4.605 1.00 91.62 177 GLN A O 1
ATOM 1448 N N . LEU A 1 178 ? 14.440 -5.283 -4.920 1.00 93.00 178 LEU A N 1
ATOM 1449 C CA . LEU A 1 178 ? 13.712 -6.487 -4.518 1.00 93.00 178 LEU A CA 1
ATOM 1450 C C . LEU A 1 178 ? 13.501 -6.520 -2.990 1.00 93.00 178 LEU A C 1
ATOM 1452 O O . LEU A 1 178 ? 14.284 -5.904 -2.257 1.00 93.00 178 LEU A O 1
ATOM 1456 N N . PRO A 1 179 ? 12.465 -7.220 -2.490 1.00 93.56 179 PRO A N 1
ATOM 1457 C CA . PRO A 1 179 ? 12.296 -7.404 -1.058 1.00 93.56 179 PRO A CA 1
ATOM 1458 C C . PRO A 1 179 ? 13.327 -8.384 -0.508 1.00 93.56 179 PRO A C 1
ATOM 1460 O O . PRO A 1 179 ? 13.948 -9.159 -1.236 1.00 93.56 179 PRO A O 1
ATOM 1463 N N . ASN A 1 180 ? 13.452 -8.395 0.815 1.00 92.25 180 ASN A N 1
ATOM 1464 C CA . ASN A 1 180 ? 14.098 -9.499 1.505 1.00 92.25 180 ASN A CA 1
ATOM 1465 C C . ASN A 1 180 ? 13.081 -10.647 1.647 1.00 92.25 180 ASN A C 1
ATOM 1467 O O . ASN A 1 180 ? 12.105 -10.513 2.386 1.00 92.25 180 ASN A O 1
ATOM 1471 N N . LEU A 1 181 ? 13.316 -11.752 0.935 1.00 93.44 181 LEU A N 1
ATOM 1472 C CA . LEU A 1 181 ? 12.400 -12.897 0.868 1.00 93.44 181 LEU A CA 1
ATOM 1473 C C . LEU A 1 181 ? 12.315 -13.701 2.168 1.00 93.44 181 LEU A C 1
ATOM 1475 O O . LEU A 1 181 ? 11.322 -14.387 2.369 1.00 93.44 181 LEU A O 1
ATOM 1479 N N . ASP A 1 182 ? 13.279 -13.560 3.079 1.00 92.81 182 ASP A N 1
ATOM 1480 C CA . ASP A 1 182 ? 13.265 -14.248 4.377 1.00 92.81 182 ASP A CA 1
ATOM 1481 C C . ASP A 1 182 ? 12.289 -13.599 5.373 1.00 92.81 182 ASP A C 1
ATOM 1483 O O . ASP A 1 182 ? 12.093 -14.087 6.485 1.00 92.81 182 ASP A O 1
ATOM 1487 N N . ARG A 1 183 ? 11.704 -12.448 5.012 1.00 93.38 183 ARG A N 1
ATOM 1488 C CA . ARG A 1 183 ? 10.856 -11.654 5.910 1.00 93.38 183 ARG A CA 1
ATOM 1489 C C . ARG A 1 183 ? 9.406 -12.098 5.950 1.00 93.38 183 ARG A C 1
ATOM 1491 O O . ARG A 1 183 ? 8.753 -11.827 6.947 1.00 93.38 183 ARG A O 1
ATOM 1498 N N . LEU A 1 184 ? 8.920 -12.741 4.893 1.00 93.31 184 LEU A N 1
ATOM 1499 C CA . LEU A 1 184 ? 7.570 -13.293 4.796 1.00 93.31 184 LEU A CA 1
ATOM 1500 C C . LEU A 1 184 ? 7.649 -14.673 4.145 1.00 93.31 184 LEU A C 1
ATOM 1502 O O . LEU A 1 184 ? 8.551 -14.935 3.353 1.00 93.31 184 LEU A O 1
ATOM 1506 N N . SER A 1 185 ? 6.666 -15.533 4.412 1.00 93.62 185 SER A N 1
ATOM 1507 C CA . SER A 1 185 ? 6.538 -16.822 3.723 1.00 93.62 185 SER A CA 1
ATOM 1508 C C . SER A 1 185 ? 6.536 -16.652 2.197 1.00 93.62 185 SER A C 1
ATOM 1510 O O . SER A 1 185 ? 5.929 -15.720 1.669 1.00 93.62 185 SER A O 1
ATOM 1512 N N . LEU A 1 186 ? 7.199 -17.565 1.478 1.00 94.19 186 LEU A N 1
ATOM 1513 C CA . LEU A 1 186 ? 7.410 -17.451 0.027 1.00 94.19 186 LEU A CA 1
ATOM 1514 C C . LEU A 1 186 ? 6.107 -17.377 -0.786 1.00 94.19 186 LEU A C 1
ATOM 1516 O O . LEU A 1 186 ? 6.081 -16.764 -1.849 1.00 94.19 186 LEU A O 1
ATOM 1520 N N . ASP A 1 187 ? 5.015 -17.948 -0.277 1.00 94.62 187 ASP A N 1
ATOM 1521 C CA . ASP A 1 187 ? 3.693 -17.914 -0.907 1.00 94.62 187 ASP A CA 1
ATOM 1522 C C . ASP A 1 187 ? 2.999 -16.542 -0.820 1.00 94.62 187 ASP A C 1
ATOM 1524 O O . ASP A 1 187 ? 1.941 -16.353 -1.423 1.00 94.62 187 ASP A O 1
ATOM 1528 N N . ARG A 1 188 ? 3.568 -15.586 -0.071 1.00 95.56 188 ARG A N 1
ATOM 1529 C CA . ARG A 1 188 ? 3.021 -14.237 0.125 1.00 95.56 188 ARG A CA 1
ATOM 1530 C C . ARG A 1 188 ? 3.482 -13.231 -0.931 1.00 95.56 188 ARG A C 1
ATOM 1532 O O . ARG A 1 188 ? 3.105 -12.068 -0.822 1.00 95.56 188 ARG A O 1
ATOM 1539 N N . TRP A 1 189 ? 4.251 -13.624 -1.943 1.00 96.31 189 TRP A N 1
ATOM 1540 C CA . TRP A 1 189 ? 4.819 -12.687 -2.916 1.00 96.31 189 TRP A CA 1
ATOM 1541 C C . TRP A 1 189 ? 4.281 -12.898 -4.331 1.00 96.31 189 TRP A C 1
ATOM 1543 O O . TRP A 1 189 ? 4.333 -14.005 -4.856 1.00 96.31 189 TRP A O 1
ATOM 1553 N N . ASP A 1 190 ? 3.859 -11.808 -4.972 1.00 96.62 190 ASP A N 1
ATOM 1554 C CA . ASP A 1 190 ? 3.793 -11.694 -6.430 1.00 96.62 190 ASP A CA 1
ATOM 1555 C C . ASP A 1 190 ? 4.742 -10.570 -6.868 1.00 96.62 190 ASP A C 1
ATOM 1557 O O . ASP A 1 190 ? 4.741 -9.487 -6.280 1.00 96.62 190 ASP A O 1
ATOM 1561 N N . PHE A 1 191 ? 5.549 -10.800 -7.904 1.00 96.25 191 PHE A N 1
ATOM 1562 C CA . PHE A 1 191 ? 6.518 -9.818 -8.402 1.00 96.25 191 PHE A CA 1
ATOM 1563 C C . PHE A 1 191 ? 6.097 -9.253 -9.748 1.00 96.25 191 PHE A C 1
ATOM 1565 O O . PHE A 1 191 ? 5.640 -9.983 -10.623 1.00 96.25 191 PHE A O 1
ATOM 1572 N N . PHE A 1 192 ? 6.336 -7.958 -9.942 1.00 97.00 192 PHE A N 1
ATOM 1573 C CA . PHE A 1 192 ? 6.177 -7.319 -11.242 1.00 97.00 192 PHE A CA 1
ATOM 1574 C C . PHE A 1 192 ? 7.327 -6.345 -11.503 1.00 97.00 192 PHE A C 1
ATOM 1576 O O . PHE A 1 192 ? 7.579 -5.441 -10.703 1.00 97.00 192 PHE A O 1
ATOM 1583 N N . HIS A 1 193 ? 8.022 -6.508 -12.631 1.00 95.38 193 HIS A N 1
ATOM 1584 C CA . HIS A 1 193 ? 9.093 -5.600 -13.040 1.00 95.38 193 HIS A CA 1
ATOM 1585 C C . HIS A 1 193 ? 8.595 -4.646 -14.129 1.00 95.38 193 HIS A C 1
ATOM 1587 O O . HIS A 1 193 ? 8.190 -5.076 -15.210 1.00 95.38 193 HIS A O 1
ATOM 1593 N N . THR A 1 194 ? 8.672 -3.338 -13.875 1.00 91.56 194 THR A N 1
ATOM 1594 C CA . THR A 1 194 ? 8.022 -2.297 -14.705 1.00 91.56 194 THR A CA 1
ATOM 1595 C C . THR A 1 194 ? 8.430 -2.324 -16.181 1.00 91.56 194 THR A C 1
ATOM 1597 O O . THR A 1 194 ? 7.616 -1.986 -17.038 1.00 91.56 194 THR A O 1
ATOM 1600 N N . LYS A 1 195 ? 9.674 -2.720 -16.481 1.00 86.19 195 LYS A N 1
ATOM 1601 C CA . LYS A 1 195 ? 10.232 -2.741 -17.846 1.00 86.19 195 LYS A CA 1
ATOM 1602 C C . LYS A 1 195 ? 10.211 -4.109 -18.525 1.00 86.19 195 LYS A C 1
ATOM 1604 O O . LYS A 1 195 ? 10.351 -4.164 -19.739 1.00 86.19 195 LYS A O 1
ATOM 1609 N N . LEU A 1 196 ? 10.089 -5.193 -17.756 1.00 83.50 196 LEU A N 1
ATOM 1610 C CA . LEU A 1 196 ? 10.124 -6.553 -18.316 1.00 83.50 196 LEU A CA 1
ATOM 1611 C C . LEU A 1 196 ? 8.711 -7.058 -18.632 1.00 83.50 196 LEU A C 1
ATOM 1613 O O . LEU A 1 196 ? 8.553 -7.871 -19.537 1.00 83.50 196 LEU A O 1
ATOM 1617 N N . GLY A 1 197 ? 7.696 -6.476 -17.981 1.00 65.06 197 GLY A N 1
ATOM 1618 C CA . GLY A 1 197 ? 6.291 -6.614 -18.352 1.00 65.06 197 GLY A CA 1
ATOM 1619 C C . GLY A 1 197 ? 5.679 -7.930 -17.927 1.00 65.06 197 GLY A C 1
ATOM 1620 O O . GLY A 1 197 ? 5.010 -8.518 -18.806 1.00 65.06 197 GLY A O 1
#